Protein AF-A0A1Y2AZ57-F1 (afdb_monomer)

Solvent-accessible surface area (backbone atoms only — not comparable to full-atom values): 13209 Å² total; per-residue (Å²): 136,86,83,82,82,76,78,81,82,78,81,72,81,83,77,76,75,73,87,72,80,57,28,53,65,34,54,76,67,74,47,90,59,48,81,45,94,83,71,23,29,53,66,36,48,76,73,74,43,39,93,70,42,46,56,80,73,72,70,72,66,73,78,68,76,85,67,80,78,75,78,81,82,77,85,74,85,78,80,84,74,87,78,84,78,84,83,80,79,88,75,91,79,81,80,76,89,78,72,85,65,92,57,84,82,77,76,73,92,60,96,68,77,82,73,79,88,69,59,70,68,60,56,54,55,48,61,73,69,48,68,94,82,77,58,91,74,74,61,68,73,61,79,81,74,55,80,48,73,69,55,50,53,50,52,50,33,61,56,10,59,71,73,77,41,77,55,86,60,81,88,54,63,60,67,60,51,53,62,49,56,76,68,44,57,80,90,76,99

Mean predicted aligned error: 20.71 Å

Radius of gyration: 35.59 Å; Cα contacts (8 Å, |Δi|>4): 63; chains: 1; bounding box: 65×64×122 Å

Foldseek 3Di:
DDDDDDDDDPDDPPPPPDDADAFPVCVVVVHDFADDPVGATPVCVVVVNSVNRDDPPPVPVPPPPPDPDDPDDDDDDDDDDDDDDDDDDDDDDDDDPPPPDPCPPPPPPDPDDPPPDDPPVVVVVVVVVPPPPPDPPVPPPPPVPPQDVVNLVVVVCVQCVNVVRDRPDPPDPSVVVVVVVVVDDPVRD

pLDDT: mean 70.17, std 16.82, range [41.06, 97.5]

Organism: NCBI:txid329046

Structure (mmCIF, N/CA/C/O backbone):
data_AF-A0A1Y2AZ57-F1
#
_entry.id   AF-A0A1Y2AZ57-F1
#
loop_
_atom_site.group_PDB
_atom_site.id
_atom_site.type_symbol
_atom_site.label_atom_id
_atom_site.label_alt_id
_atom_site.label_comp_id
_atom_site.label_asym_id
_atom_site.label_entity_id
_atom_site.label_seq_id
_atom_site.pdbx_PDB_ins_code
_atom_site.Cartn_x
_atom_site.Cartn_y
_atom_site.Cartn_z
_atom_site.occupancy
_atom_site.B_iso_or_equiv
_atom_site.auth_seq_id
_atom_site.auth_comp_id
_atom_site.auth_asym_id
_atom_site.auth_atom_id
_atom_site.pdbx_PDB_model_num
ATOM 1 N N . MET A 1 1 ? 33.892 -14.811 -64.044 1.00 51.47 1 MET A N 1
ATOM 2 C CA . MET A 1 1 ? 32.911 -15.597 -63.264 1.00 51.47 1 MET A CA 1
ATOM 3 C C . MET A 1 1 ? 33.273 -15.437 -61.794 1.00 51.47 1 MET A C 1
ATOM 5 O O . MET A 1 1 ? 34.285 -15.979 -61.380 1.00 51.47 1 MET A O 1
ATOM 9 N N . ASN A 1 2 ? 32.543 -14.594 -61.056 1.00 51.31 2 ASN A N 1
ATOM 10 C CA . ASN A 1 2 ? 32.817 -14.278 -59.648 1.00 51.31 2 ASN A CA 1
ATOM 11 C C . ASN A 1 2 ? 31.973 -15.186 -58.743 1.00 51.31 2 ASN A C 1
ATOM 13 O O . ASN A 1 2 ? 30.746 -15.130 -58.783 1.00 51.31 2 ASN A O 1
ATOM 17 N N . LEU A 1 3 ? 32.642 -16.029 -57.955 1.00 60.12 3 LEU A N 1
ATOM 18 C CA . LEU A 1 3 ? 32.042 -16.905 -56.948 1.00 60.12 3 LEU A CA 1
ATOM 19 C C . LEU A 1 3 ? 31.702 -16.082 -55.699 1.00 60.12 3 LEU A C 1
ATOM 21 O O . LEU A 1 3 ? 32.583 -15.739 -54.913 1.00 60.12 3 LEU A O 1
ATOM 25 N N . ALA A 1 4 ? 30.422 -15.754 -55.526 1.00 65.69 4 ALA A N 1
ATOM 26 C CA . ALA A 1 4 ? 29.914 -15.121 -54.315 1.00 65.69 4 ALA A CA 1
ATOM 27 C C . ALA A 1 4 ? 30.041 -16.088 -53.122 1.00 65.69 4 ALA A C 1
ATOM 29 O O . ALA A 1 4 ? 29.338 -17.095 -53.043 1.00 65.69 4 ALA A O 1
ATOM 30 N N . HIS A 1 5 ? 30.957 -15.781 -52.202 1.00 68.19 5 HIS A N 1
ATOM 31 C CA . HIS A 1 5 ? 31.065 -16.433 -50.899 1.00 68.19 5 HIS A CA 1
ATOM 32 C C . HIS A 1 5 ? 29.873 -16.013 -50.028 1.00 68.19 5 HIS A C 1
ATOM 34 O O . HIS A 1 5 ? 29.783 -14.862 -49.604 1.00 68.19 5 HIS A O 1
ATOM 40 N N . TYR A 1 6 ? 28.959 -16.946 -49.760 1.00 64.44 6 TYR A N 1
ATOM 41 C CA . TYR A 1 6 ? 27.921 -16.762 -48.750 1.00 64.44 6 TYR A CA 1
ATOM 42 C C . TYR A 1 6 ? 28.521 -17.007 -47.357 1.00 64.44 6 TYR A C 1
ATOM 44 O O . TYR A 1 6 ? 29.132 -18.057 -47.146 1.00 64.44 6 TYR A O 1
ATOM 52 N N . PRO A 1 7 ? 28.374 -16.073 -46.399 1.00 71.12 7 PRO A N 1
ATOM 53 C CA . PRO A 1 7 ? 28.864 -16.278 -45.045 1.00 71.12 7 PRO A CA 1
ATOM 54 C C . PRO A 1 7 ? 28.088 -17.410 -44.364 1.00 71.12 7 PRO A C 1
ATOM 56 O O . PRO A 1 7 ? 26.866 -17.517 -44.485 1.00 71.12 7 PRO A O 1
ATOM 59 N N . ALA A 1 8 ? 28.827 -18.260 -43.652 1.00 69.19 8 ALA A N 1
ATOM 60 C CA . ALA A 1 8 ? 28.292 -19.374 -42.885 1.00 69.19 8 ALA A CA 1
ATO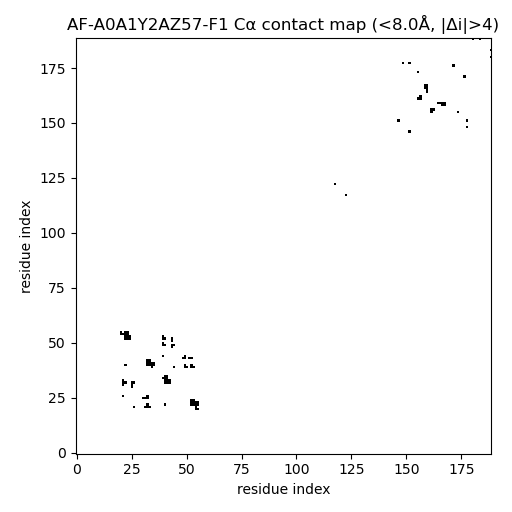M 61 C C . ALA A 1 8 ? 27.224 -18.883 -41.895 1.00 69.19 8 ALA A C 1
ATOM 63 O O . ALA A 1 8 ? 27.470 -17.976 -41.098 1.00 69.19 8 ALA A O 1
ATOM 64 N N . GLN A 1 9 ? 26.036 -19.491 -41.945 1.00 70.94 9 GLN A N 1
ATOM 65 C CA . GLN A 1 9 ? 24.970 -19.220 -40.988 1.00 70.94 9 GLN A CA 1
ATOM 66 C C . GLN A 1 9 ? 25.432 -19.648 -39.592 1.00 70.94 9 GLN A C 1
ATOM 68 O O . GLN A 1 9 ? 25.546 -20.837 -39.299 1.00 70.94 9 GLN A O 1
ATOM 73 N N . GLN A 1 10 ? 25.714 -18.674 -38.728 1.00 66.88 10 GLN A N 1
ATOM 74 C CA . GLN A 1 10 ? 25.953 -18.923 -37.312 1.00 66.88 10 GLN A CA 1
ATOM 75 C C . GLN A 1 10 ? 24.648 -19.414 -36.678 1.00 66.88 10 GLN A C 1
ATOM 77 O O . GLN A 1 10 ? 23.684 -18.663 -36.533 1.00 66.88 10 GLN A O 1
ATOM 82 N N . GLN A 1 11 ? 24.612 -20.696 -36.313 1.00 67.38 11 GLN A N 1
ATOM 83 C CA . GLN A 1 11 ? 23.572 -21.246 -35.451 1.00 67.38 11 GLN A CA 1
ATOM 84 C C . GLN A 1 11 ? 23.691 -20.588 -34.075 1.00 67.38 11 GLN A C 1
ATOM 86 O O . GLN A 1 11 ? 24.597 -20.892 -33.301 1.00 67.38 11 GLN A O 1
ATOM 91 N N . TYR A 1 12 ? 22.774 -19.670 -33.773 1.00 64.50 12 TYR A N 1
ATOM 92 C CA . TYR A 1 12 ? 22.657 -19.119 -32.432 1.00 64.50 12 TYR A CA 1
ATOM 93 C C . TYR A 1 12 ? 22.261 -20.238 -31.459 1.00 64.50 12 TYR A C 1
ATOM 95 O O . TYR A 1 12 ? 21.339 -21.007 -31.756 1.00 64.50 12 TYR A O 1
ATOM 103 N N . PRO A 1 13 ? 22.935 -20.352 -30.302 1.00 60.81 13 PRO A N 1
ATOM 104 C CA . PRO A 1 13 ? 22.579 -21.337 -29.296 1.00 60.81 13 PRO A CA 1
ATOM 105 C C . PRO A 1 13 ? 21.132 -21.104 -28.862 1.00 60.81 13 PRO A C 1
ATOM 107 O O . PRO A 1 13 ? 20.757 -20.011 -28.438 1.00 60.81 13 PRO A O 1
ATOM 110 N N . GLN A 1 14 ? 20.315 -22.149 -28.988 1.00 70.31 14 GLN A N 1
ATOM 111 C CA . GLN A 1 14 ? 18.949 -22.177 -28.482 1.00 70.31 14 GLN A CA 1
ATOM 112 C C . GLN A 1 14 ? 19.018 -22.119 -26.956 1.00 70.31 14 GLN A C 1
ATOM 114 O O . GLN A 1 14 ? 19.181 -23.140 -26.286 1.00 70.31 14 GLN A O 1
ATOM 119 N N . ILE A 1 15 ? 18.953 -20.910 -26.399 1.00 59.38 15 ILE A N 1
ATOM 120 C CA . ILE A 1 15 ? 18.840 -20.706 -24.957 1.00 59.38 15 ILE A CA 1
ATOM 121 C C . ILE A 1 15 ? 17.486 -21.285 -24.561 1.00 59.38 15 ILE A C 1
ATOM 123 O O . ILE A 1 15 ? 16.451 -20.661 -24.792 1.00 59.38 15 ILE A O 1
ATOM 127 N N . GLN A 1 16 ? 17.483 -22.498 -24.004 1.00 56.91 16 GLN A N 1
ATOM 128 C CA . GLN A 1 16 ? 16.254 -23.096 -23.508 1.00 56.91 16 GLN A CA 1
ATOM 129 C C . GLN A 1 16 ? 15.718 -22.218 -22.374 1.00 56.91 16 GLN A C 1
ATOM 131 O O . GLN A 1 16 ? 16.390 -22.066 -21.347 1.00 56.91 16 GLN A O 1
ATOM 136 N N . PRO A 1 17 ? 14.538 -21.596 -22.539 1.00 63.00 17 PRO A N 1
ATOM 137 C CA . PRO A 1 17 ? 13.990 -20.753 -21.500 1.00 63.00 17 PRO A CA 1
ATOM 138 C C . PRO A 1 17 ? 13.678 -21.637 -20.296 1.00 63.00 17 PRO A C 1
ATOM 140 O O . PRO A 1 17 ? 12.869 -22.562 -20.377 1.00 63.00 17 PRO A O 1
ATOM 143 N N . LYS A 1 18 ? 14.336 -21.339 -19.171 1.00 69.44 18 LYS A N 1
ATOM 144 C CA . LYS A 1 18 ? 14.008 -21.886 -17.851 1.00 69.44 18 LYS A CA 1
ATOM 145 C C . LYS A 1 18 ? 12.486 -21.844 -17.685 1.00 69.44 18 LYS A C 1
ATOM 147 O O . LYS A 1 18 ? 11.885 -20.808 -17.979 1.00 69.44 18 LYS A O 1
ATOM 152 N N . ALA A 1 19 ? 11.881 -22.962 -17.278 1.00 72.44 19 ALA A N 1
ATOM 153 C CA . ALA A 1 19 ? 10.430 -23.110 -17.192 1.00 72.44 19 ALA A CA 1
ATOM 154 C C . ALA A 1 19 ? 9.823 -21.925 -16.426 1.00 72.44 19 ALA A C 1
ATOM 156 O O . ALA A 1 19 ? 10.026 -21.778 -15.221 1.00 72.44 19 ALA A O 1
ATOM 157 N N . ARG A 1 20 ? 9.138 -21.031 -17.147 1.00 77.69 20 ARG A N 1
ATOM 158 C CA . ARG A 1 20 ? 8.530 -19.840 -16.552 1.00 77.69 20 ARG A CA 1
ATOM 159 C C . ARG A 1 20 ? 7.264 -20.255 -15.815 1.00 77.69 20 ARG A C 1
ATOM 161 O O . ARG A 1 20 ? 6.468 -21.033 -16.339 1.00 77.69 20 ARG A O 1
ATOM 168 N N . ALA A 1 21 ? 7.083 -19.723 -14.611 1.00 89.12 21 ALA A N 1
ATOM 169 C CA . ALA A 1 21 ? 5.867 -19.932 -13.841 1.00 89.12 21 ALA A CA 1
ATOM 170 C C . ALA A 1 21 ? 4.642 -19.411 -14.614 1.00 89.12 21 ALA A C 1
ATOM 172 O O . ALA A 1 21 ? 4.710 -18.402 -15.319 1.00 89.12 21 ALA A O 1
ATOM 173 N N . SER A 1 22 ? 3.511 -20.102 -14.484 1.00 94.75 22 SER A N 1
ATOM 174 C CA . SER A 1 22 ? 2.227 -19.648 -15.027 1.00 94.75 22 SER A CA 1
ATOM 175 C C . SER A 1 22 ? 1.741 -18.387 -14.307 1.00 94.75 22 SER A C 1
ATOM 177 O O . SER A 1 22 ? 1.851 -18.321 -13.082 1.00 94.75 22 SER A O 1
ATOM 179 N N . CYS A 1 23 ? 1.130 -17.435 -15.023 1.00 95.38 23 CYS A N 1
ATOM 180 C CA . CYS A 1 23 ? 0.501 -16.270 -14.391 1.00 95.38 23 CYS A CA 1
ATOM 181 C C . CYS A 1 23 ? -0.625 -16.676 -13.423 1.00 95.38 23 CYS A C 1
ATOM 183 O O . CYS A 1 23 ? -1.235 -17.743 -13.575 1.00 95.38 23 CYS A O 1
ATOM 185 N N . LEU A 1 24 ? -0.929 -15.808 -12.453 1.00 95.25 24 LEU A N 1
ATOM 186 C CA . LEU A 1 24 ? -1.925 -16.051 -11.398 1.00 95.25 24 LEU A CA 1
ATOM 187 C C . LEU A 1 24 ? -3.288 -16.460 -11.970 1.00 95.25 24 LEU A C 1
ATOM 189 O O . LEU A 1 24 ? -3.874 -17.458 -11.552 1.00 95.25 24 LEU A O 1
ATOM 193 N N . ARG A 1 25 ? -3.757 -15.760 -13.007 1.00 96.00 25 ARG A N 1
ATOM 194 C CA . ARG A 1 25 ? -5.043 -16.049 -13.652 1.00 96.00 25 ARG A CA 1
ATOM 195 C C . ARG A 1 25 ? -5.067 -17.428 -14.314 1.00 96.00 25 ARG A C 1
ATOM 197 O O . ARG A 1 25 ? -5.989 -18.211 -14.090 1.00 96.00 25 ARG A O 1
ATOM 204 N N . CYS A 1 26 ? -4.052 -17.769 -15.110 1.00 96.50 26 CYS A N 1
ATOM 205 C CA . CYS A 1 26 ? -3.990 -19.087 -15.751 1.00 96.50 26 CYS A CA 1
ATOM 206 C C . CYS A 1 26 ? -3.842 -20.220 -14.728 1.00 96.50 26 CYS A C 1
ATOM 208 O O . CYS A 1 26 ? -4.465 -21.270 -14.906 1.00 96.50 26 CYS A O 1
ATOM 210 N N . ARG A 1 27 ? -3.096 -19.984 -13.642 1.00 95.75 27 ARG A N 1
ATOM 211 C CA . ARG A 1 27 ? -2.966 -20.909 -12.511 1.00 95.75 27 ARG A CA 1
ATOM 212 C C . ARG A 1 27 ? -4.317 -21.160 -11.837 1.00 95.75 27 ARG A C 1
ATOM 214 O O . ARG A 1 27 ? -4.712 -22.317 -11.709 1.00 95.75 27 ARG A O 1
ATOM 221 N N . ASN A 1 28 ? -5.063 -20.103 -11.513 1.00 95.62 28 ASN A N 1
ATOM 222 C CA . ASN A 1 28 ? -6.383 -20.197 -10.874 1.00 95.62 28 ASN A CA 1
ATOM 223 C C . ASN A 1 28 ? -7.405 -20.922 -11.758 1.00 95.62 28 ASN A C 1
ATOM 225 O O . ASN A 1 28 ? -8.174 -21.751 -11.281 1.00 95.62 28 ASN A O 1
ATOM 229 N N . HIS A 1 29 ? -7.367 -20.678 -13.069 1.00 95.69 29 HIS A N 1
ATOM 230 C CA . HIS A 1 29 ? -8.242 -21.367 -14.017 1.00 95.69 29 HIS A CA 1
ATOM 231 C C . HIS A 1 29 ? -7.748 -22.762 -14.432 1.00 95.69 29 HIS A C 1
ATOM 233 O O . HIS A 1 29 ? -8.424 -23.403 -15.237 1.00 95.69 29 HIS A O 1
ATOM 239 N N . LYS A 1 30 ? -6.595 -23.232 -13.927 1.00 95.69 30 LYS A N 1
ATOM 240 C CA . LYS A 1 30 ? -5.949 -24.504 -14.309 1.00 95.69 30 LYS A CA 1
ATOM 241 C C . LYS A 1 30 ? -5.772 -24.653 -15.827 1.00 95.69 30 LYS A C 1
ATOM 243 O O . LYS A 1 30 ? -6.104 -25.682 -16.416 1.00 95.69 30 LYS A O 1
ATOM 248 N N . LYS A 1 31 ? -5.304 -23.596 -16.495 1.00 96.81 31 LYS A N 1
ATOM 249 C CA . LYS A 1 31 ? -5.151 -23.545 -17.962 1.00 96.81 31 LYS A CA 1
ATOM 250 C C . LYS A 1 31 ? -3.703 -23.252 -18.339 1.00 96.81 31 LYS A C 1
ATOM 252 O O . LYS A 1 31 ? -2.973 -22.618 -17.581 1.00 96.81 31 LYS A O 1
ATOM 257 N N . LYS A 1 32 ? -3.291 -23.714 -19.524 1.00 95.50 32 LYS A N 1
ATOM 258 C CA . LYS A 1 32 ? -1.928 -23.520 -20.038 1.00 95.50 32 LYS A CA 1
ATOM 259 C C . LYS A 1 32 ? -1.627 -22.025 -20.203 1.00 95.50 32 LYS A C 1
ATOM 261 O O . LYS A 1 32 ? -2.424 -21.297 -20.791 1.00 95.50 32 LYS A O 1
ATOM 266 N N . CYS A 1 33 ? -0.480 -21.592 -19.685 1.00 96.31 33 CYS A N 1
ATOM 267 C CA . CYS A 1 33 ? 0.002 -20.215 -19.761 1.00 96.31 33 CYS A CA 1
ATOM 268 C C . CYS A 1 33 ? 1.167 -20.135 -20.755 1.00 96.31 33 CYS A C 1
ATOM 270 O O . CYS A 1 33 ? 2.233 -20.684 -20.484 1.00 96.31 33 CYS A O 1
ATOM 272 N N . THR A 1 34 ? 0.969 -19.456 -21.887 1.00 95.50 34 THR A N 1
ATOM 273 C CA . THR A 1 34 ? 2.022 -19.227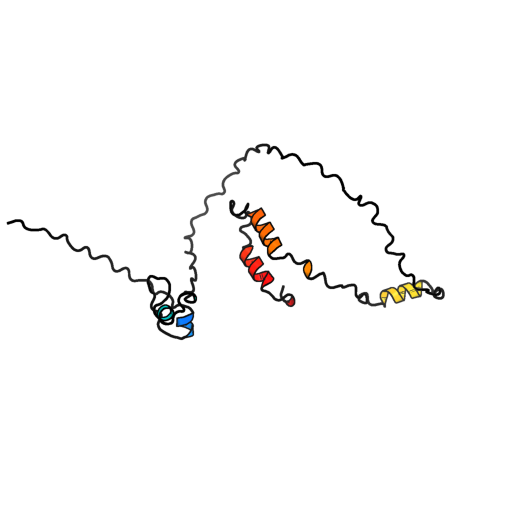 -22.889 1.00 95.50 34 THR A CA 1
ATOM 274 C C . THR A 1 34 ? 2.510 -17.778 -22.782 1.00 95.50 34 THR A C 1
ATOM 276 O O . THR A 1 34 ? 1.725 -16.866 -23.053 1.00 95.50 34 THR A O 1
ATOM 279 N N . PRO A 1 35 ? 3.755 -17.519 -22.349 1.00 92.44 35 PRO A N 1
ATOM 280 C CA . PRO A 1 35 ? 4.274 -16.157 -22.243 1.00 92.44 35 PRO A CA 1
ATOM 281 C C . PRO A 1 35 ? 4.477 -15.532 -23.634 1.00 92.44 35 PRO A C 1
ATOM 283 O O . PRO A 1 35 ? 4.980 -16.199 -24.537 1.00 92.44 35 PRO A O 1
ATOM 286 N N . ARG A 1 36 ? 4.131 -14.248 -23.801 1.00 92.69 36 ARG A N 1
ATOM 287 C CA . ARG A 1 36 ? 4.520 -13.438 -24.973 1.00 92.69 36 ARG A CA 1
ATOM 288 C C . ARG A 1 36 ? 5.652 -12.476 -24.609 1.00 92.69 36 ARG A C 1
ATOM 290 O O . ARG A 1 36 ? 5.968 -12.269 -23.440 1.00 92.69 36 ARG A O 1
ATOM 297 N N . VAL A 1 37 ? 6.242 -11.861 -25.633 1.00 88.31 37 VAL A N 1
ATOM 298 C CA . VAL A 1 37 ? 7.268 -10.813 -25.489 1.00 88.31 37 VAL A CA 1
ATOM 299 C C . VAL A 1 37 ? 6.688 -9.538 -24.853 1.00 88.31 37 VAL A C 1
ATOM 301 O O . VAL A 1 37 ? 7.394 -8.827 -24.153 1.00 88.31 37 VAL A O 1
ATOM 304 N N . SER A 1 38 ? 5.384 -9.288 -25.013 1.00 83.44 38 SER A N 1
ATOM 305 C CA . SER A 1 38 ? 4.672 -8.097 -24.526 1.00 83.44 38 SER A CA 1
ATOM 306 C C . SER A 1 38 ? 4.279 -8.140 -23.036 1.00 83.44 38 SER A C 1
ATOM 308 O O . SER A 1 38 ? 3.343 -7.460 -22.633 1.00 83.44 38 SER A O 1
ATOM 310 N N . GLY A 1 39 ? 4.924 -8.978 -22.218 1.00 87.56 39 GLY A N 1
ATOM 311 C CA . GLY A 1 39 ? 4.676 -9.094 -20.771 1.00 87.56 39 GLY A CA 1
ATOM 312 C C . GLY A 1 39 ? 3.459 -9.947 -20.379 1.00 87.56 39 GLY A C 1
ATOM 313 O O . GLY A 1 39 ? 3.575 -10.819 -19.515 1.00 87.56 39 GLY A O 1
ATOM 314 N N . ALA A 1 40 ? 2.309 -9.769 -21.034 1.00 95.62 40 ALA A N 1
ATOM 315 C CA . ALA A 1 40 ? 1.120 -10.591 -20.790 1.00 95.62 40 ALA A CA 1
ATOM 316 C C . ALA A 1 40 ? 1.204 -11.970 -21.475 1.00 95.62 40 ALA A C 1
ATOM 318 O O . ALA A 1 40 ? 1.809 -12.134 -22.538 1.00 95.62 40 ALA A O 1
ATOM 319 N N . CYS A 1 41 ? 0.565 -12.986 -20.887 1.00 96.44 41 CYS A N 1
ATOM 320 C CA . CYS A 1 41 ? 0.426 -14.286 -21.542 1.00 96.44 41 CYS A CA 1
ATOM 321 C C . CYS A 1 41 ? -0.593 -14.219 -22.692 1.00 96.44 41 CYS A C 1
ATOM 323 O O . CYS A 1 41 ? -1.517 -13.403 -22.680 1.00 96.44 41 CYS A O 1
ATOM 325 N N . GLU A 1 42 ? -0.453 -15.112 -23.671 1.00 97.44 42 GLU A N 1
ATOM 326 C CA . GLU A 1 42 ? -1.281 -15.159 -24.883 1.00 97.44 42 GLU A CA 1
ATOM 327 C C . GLU A 1 42 ? -2.784 -15.195 -24.583 1.00 97.44 42 GLU A C 1
ATOM 329 O O . GLU A 1 42 ? -3.573 -14.493 -25.214 1.00 97.44 42 GLU A O 1
ATOM 334 N N . ARG A 1 43 ? -3.176 -15.938 -23.545 1.00 97.12 43 ARG A N 1
ATOM 335 C CA . ARG A 1 43 ? -4.575 -16.062 -23.147 1.00 97.12 43 ARG A CA 1
ATOM 336 C C . ARG A 1 43 ? -5.137 -14.774 -22.549 1.00 97.12 43 ARG A C 1
ATOM 338 O O . ARG A 1 43 ? -6.220 -14.368 -22.951 1.00 97.12 43 ARG A O 1
ATOM 345 N N . CYS A 1 44 ? -4.423 -14.131 -21.621 1.00 97.50 44 CYS A N 1
ATOM 346 C CA . CYS A 1 44 ? -4.869 -12.858 -21.039 1.00 97.50 44 CYS A CA 1
ATOM 347 C C . CYS A 1 44 ? -4.947 -11.755 -22.101 1.00 97.50 44 CYS A C 1
ATOM 349 O O . CYS A 1 44 ? -5.877 -10.957 -22.085 1.00 97.50 44 CYS A O 1
ATOM 351 N N . TYR A 1 45 ? -4.030 -11.770 -23.071 1.00 97.50 45 TYR A N 1
ATOM 352 C CA . TYR A 1 45 ? -4.088 -10.862 -24.211 1.00 97.50 45 TYR A CA 1
ATOM 353 C C . TYR A 1 45 ? -5.333 -11.106 -25.079 1.00 97.50 45 TYR A C 1
ATOM 355 O O . TYR A 1 45 ? -6.058 -10.170 -25.393 1.00 97.50 45 TYR A O 1
ATOM 363 N N . SER A 1 46 ? -5.635 -12.368 -25.413 1.00 97.06 46 SER A N 1
ATOM 364 C CA . SER A 1 46 ? -6.775 -12.710 -26.283 1.00 97.06 46 SER A CA 1
ATOM 365 C C . SER A 1 46 ? -8.146 -12.324 -25.719 1.00 97.06 46 SER A C 1
ATOM 367 O O . SER A 1 46 ? -9.078 -12.096 -26.482 1.00 97.06 46 SER A O 1
ATOM 369 N N . ILE A 1 47 ? -8.270 -12.247 -24.392 1.00 97.06 47 ILE A N 1
ATOM 370 C CA . ILE A 1 47 ? -9.519 -11.892 -23.705 1.00 97.06 47 ILE A CA 1
ATOM 371 C C . ILE A 1 47 ? -9.576 -10.408 -23.299 1.00 97.06 47 ILE A C 1
ATOM 373 O O . ILE A 1 47 ? -10.547 -10.011 -22.664 1.00 97.06 47 ILE A O 1
ATOM 377 N N . GLY A 1 48 ? -8.556 -9.605 -23.632 1.00 96.75 48 GLY A N 1
ATOM 378 C CA . GLY A 1 48 ? -8.533 -8.161 -23.362 1.00 96.75 48 GLY A CA 1
ATOM 379 C C . GLY A 1 48 ? -8.287 -7.770 -21.900 1.00 96.75 48 GLY A C 1
ATOM 380 O O . GLY A 1 48 ? -8.778 -6.740 -21.457 1.00 96.75 48 GLY A O 1
ATOM 381 N N . VAL A 1 49 ? -7.562 -8.597 -21.139 1.00 96.88 49 VAL A N 1
ATOM 382 C CA . VAL A 1 49 ? -7.230 -8.356 -19.712 1.00 96.88 49 VAL A CA 1
ATOM 383 C C . VAL A 1 49 ? -5.729 -8.492 -19.454 1.00 96.88 49 VAL A C 1
ATOM 385 O O . VAL A 1 49 ? -5.263 -9.088 -18.479 1.00 96.88 49 VAL A O 1
ATOM 388 N N . ASP A 1 50 ? -4.936 -7.996 -20.388 1.00 95.06 50 ASP A N 1
ATOM 389 C CA . ASP A 1 50 ? -3.479 -7.987 -20.323 1.00 95.06 50 ASP A CA 1
ATOM 390 C C . ASP A 1 50 ? -2.946 -7.213 -19.107 1.00 95.06 50 ASP A C 1
ATOM 392 O O . ASP A 1 50 ? -1.968 -7.658 -18.501 1.00 95.06 50 ASP A O 1
ATOM 396 N N . TYR A 1 51 ? -3.644 -6.158 -18.680 1.00 93.75 51 TYR A N 1
ATOM 397 C CA . TYR A 1 51 ? -3.324 -5.379 -17.476 1.00 93.75 51 TYR A CA 1
ATOM 398 C C . TYR A 1 51 ? -3.447 -6.175 -16.159 1.00 93.75 51 TYR A C 1
ATOM 400 O O . TYR A 1 51 ? -2.779 -5.850 -15.181 1.00 93.75 51 TYR A O 1
ATOM 408 N N . GLU A 1 52 ? -4.236 -7.257 -16.124 1.00 93.75 52 GLU A N 1
ATOM 409 C CA . GLU A 1 52 ? -4.382 -8.134 -14.944 1.00 93.75 52 GLU A CA 1
ATOM 410 C C . GLU A 1 52 ? -3.426 -9.335 -14.973 1.00 93.75 52 GLU A C 1
ATOM 412 O O . GLU A 1 52 ? -3.471 -10.209 -14.101 1.00 93.75 52 GLU A O 1
ATOM 417 N N . CYS A 1 53 ? -2.583 -9.453 -16.004 1.00 94.94 53 CYS A N 1
ATOM 418 C CA . CYS A 1 53 ? -1.716 -10.610 -16.191 1.00 94.94 53 CYS A CA 1
ATOM 419 C C . CYS A 1 53 ? -0.456 -10.537 -15.311 1.00 94.94 53 CYS A C 1
ATOM 421 O O . CYS A 1 53 ? 0.668 -10.424 -15.804 1.00 94.94 53 CYS A O 1
ATOM 423 N N . SER A 1 54 ? -0.632 -10.686 -14.002 1.00 91.44 54 SER A N 1
ATOM 424 C CA . SER A 1 54 ? 0.457 -10.764 -13.032 1.00 91.44 54 SER A CA 1
ATOM 425 C C . SER A 1 54 ? 1.093 -12.160 -13.028 1.00 91.44 54 SER A C 1
ATOM 427 O O . SER A 1 54 ? 0.485 -13.181 -12.679 1.00 91.44 54 SER A O 1
ATOM 429 N N . HIS A 1 55 ? 2.355 -12.222 -13.448 1.00 87.94 55 HIS A N 1
ATOM 430 C CA . HIS A 1 55 ? 3.225 -13.327 -13.067 1.00 87.94 55 HIS A CA 1
ATOM 431 C C . HIS A 1 55 ? 3.645 -13.035 -11.634 1.00 87.94 55 HIS A C 1
ATOM 433 O O . HIS A 1 55 ? 4.084 -11.921 -11.357 1.00 87.94 55 HIS A O 1
ATOM 439 N N . SER A 1 56 ? 3.487 -13.996 -10.723 1.00 72.88 56 SER A N 1
ATOM 440 C CA . SER A 1 56 ? 4.130 -13.903 -9.420 1.00 72.88 56 SER A CA 1
ATOM 441 C C . SER A 1 56 ? 5.631 -13.873 -9.686 1.00 72.88 56 SER A C 1
ATOM 443 O O . SER A 1 56 ? 6.272 -14.915 -9.827 1.00 72.88 56 SER A O 1
ATOM 445 N N . HIS A 1 57 ? 6.179 -12.670 -9.830 1.00 61.47 57 HIS A N 1
ATOM 446 C CA . HIS A 1 57 ? 7.570 -12.402 -9.554 1.00 61.47 57 HIS A CA 1
ATOM 447 C C . HIS A 1 57 ? 7.705 -12.647 -8.052 1.00 61.47 57 HIS A C 1
ATOM 449 O O . HIS A 1 57 ? 7.780 -11.722 -7.252 1.00 61.47 57 HIS A O 1
ATOM 455 N N . GLU A 1 58 ? 7.741 -13.921 -7.656 1.00 55.28 58 GLU A N 1
ATOM 456 C CA . GLU A 1 58 ? 8.696 -14.290 -6.630 1.00 55.28 58 GLU A CA 1
ATOM 457 C C . GLU A 1 58 ? 10.025 -13.874 -7.242 1.00 55.28 58 GLU A C 1
ATOM 459 O O . GLU A 1 58 ? 10.623 -14.572 -8.065 1.00 55.28 58 GLU A O 1
ATOM 464 N N . LEU A 1 59 ? 10.399 -12.628 -6.954 1.00 52.31 59 LEU A N 1
ATOM 465 C CA . LEU A 1 59 ? 11.768 -12.196 -6.982 1.00 52.31 59 LEU A CA 1
ATOM 466 C C . LEU A 1 59 ? 12.450 -13.211 -6.080 1.00 52.31 59 LEU A C 1
ATOM 468 O O . LEU A 1 59 ? 12.473 -13.074 -4.862 1.00 52.31 59 LEU A O 1
ATOM 472 N N . ILE A 1 60 ? 12.950 -14.276 -6.701 1.00 47.84 60 ILE A N 1
ATOM 473 C CA . ILE A 1 60 ? 14.128 -14.959 -6.226 1.00 47.84 60 ILE A CA 1
ATOM 474 C C . ILE A 1 60 ? 15.131 -13.816 -6.195 1.00 47.84 60 ILE A C 1
ATOM 476 O O . ILE A 1 60 ? 15.737 -13.487 -7.216 1.00 47.84 60 ILE A O 1
ATOM 480 N N . THR A 1 61 ? 15.189 -13.111 -5.063 1.00 43.44 61 THR A N 1
ATOM 481 C CA . THR A 1 61 ? 16.319 -12.283 -4.696 1.00 43.44 61 THR A CA 1
ATOM 482 C C . THR A 1 61 ? 17.492 -13.183 -5.019 1.00 43.44 61 THR A C 1
ATOM 484 O O . THR A 1 61 ? 17.556 -14.279 -4.451 1.00 43.44 61 THR A O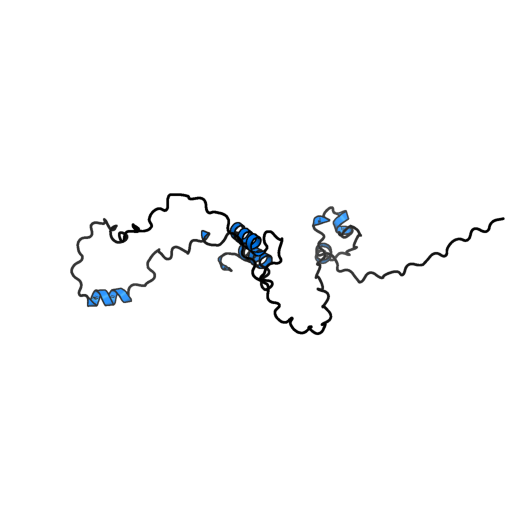 1
ATOM 487 N N . PRO A 1 62 ? 18.315 -12.849 -6.032 1.00 46.69 62 PRO A N 1
ATOM 488 C CA . PRO A 1 62 ? 19.464 -13.670 -6.345 1.00 46.69 62 PRO A CA 1
ATOM 489 C C . PRO A 1 62 ? 20.182 -13.804 -5.018 1.00 46.69 62 PRO A C 1
ATOM 491 O O . PRO A 1 62 ? 20.543 -12.787 -4.431 1.00 46.69 62 PRO A O 1
ATOM 494 N N . THR A 1 63 ? 20.225 -15.025 -4.481 1.00 42.09 63 THR A N 1
ATOM 495 C CA . THR A 1 63 ? 20.902 -15.321 -3.230 1.00 42.09 63 THR A CA 1
ATOM 496 C C . THR A 1 63 ? 22.308 -14.821 -3.458 1.00 42.09 63 THR A C 1
ATOM 498 O O . THR A 1 63 ? 23.056 -15.417 -4.234 1.00 42.09 63 THR A O 1
ATOM 501 N N . THR A 1 64 ? 22.593 -13.635 -2.925 1.00 43.88 64 THR A N 1
ATOM 502 C CA . THR A 1 64 ? 23.858 -12.960 -3.122 1.00 43.88 64 THR A CA 1
ATOM 503 C C . THR A 1 64 ? 24.888 -13.975 -2.659 1.00 43.88 64 THR A C 1
ATOM 505 O O . THR A 1 64 ? 24.794 -14.401 -1.504 1.00 43.88 64 THR A O 1
ATOM 508 N N . PRO A 1 65 ? 25.794 -14.461 -3.530 1.00 48.34 65 PRO A N 1
ATOM 509 C CA . PRO A 1 65 ? 26.856 -15.332 -3.068 1.00 48.34 65 PRO A CA 1
ATOM 510 C C . PRO A 1 65 ? 27.530 -14.578 -1.929 1.00 48.34 65 PRO A C 1
ATOM 512 O O . PRO A 1 65 ? 27.872 -13.405 -2.078 1.00 48.34 65 PRO A O 1
ATOM 515 N N . SER A 1 66 ? 27.584 -15.219 -0.768 1.00 47.97 66 SER A N 1
ATOM 516 C CA . SER A 1 66 ? 28.168 -14.692 0.453 1.00 47.97 66 SER A CA 1
ATOM 517 C C . SER A 1 66 ? 29.627 -14.336 0.181 1.00 47.97 66 SER A C 1
ATOM 519 O O . SER A 1 66 ? 30.519 -15.172 0.317 1.00 47.97 66 SER A O 1
ATOM 521 N N . PHE A 1 67 ? 29.866 -13.108 -0.269 1.00 57.19 67 PHE A N 1
ATOM 522 C CA . PHE A 1 67 ? 31.193 -12.531 -0.297 1.00 57.19 67 PHE A CA 1
ATOM 523 C C . PHE A 1 67 ? 31.600 -12.270 1.159 1.00 57.19 67 PHE A C 1
ATOM 525 O O . PHE A 1 67 ? 30.788 -11.738 1.923 1.00 57.19 67 PHE A O 1
ATOM 532 N N . PRO A 1 68 ? 32.820 -12.654 1.571 1.00 55.62 68 PRO A N 1
ATOM 533 C CA . PRO A 1 68 ? 33.327 -12.316 2.893 1.00 55.62 68 PRO A CA 1
ATOM 534 C C . PRO A 1 68 ? 33.306 -10.794 3.058 1.00 55.62 68 PRO A C 1
ATOM 536 O O . PRO A 1 68 ? 33.795 -10.066 2.192 1.00 55.62 68 PRO A O 1
ATOM 539 N N . LEU A 1 69 ? 32.695 -10.325 4.151 1.00 57.50 69 LEU A N 1
ATOM 540 C CA . LEU A 1 69 ? 32.652 -8.911 4.512 1.00 57.50 69 LEU A CA 1
ATOM 541 C C . LEU A 1 69 ? 34.073 -8.317 4.456 1.00 57.50 69 LEU A C 1
ATOM 543 O O . LEU A 1 69 ? 34.968 -8.855 5.115 1.00 57.50 69 LEU A O 1
ATOM 547 N N . PRO A 1 70 ? 34.303 -7.201 3.742 1.00 66.38 70 PRO A N 1
ATOM 548 C CA . PRO A 1 70 ? 35.486 -6.394 3.988 1.00 66.38 70 PRO A CA 1
ATOM 549 C C . PRO A 1 70 ? 35.423 -5.811 5.413 1.00 66.38 70 PRO A C 1
ATOM 551 O O . PRO A 1 70 ? 34.326 -5.554 5.924 1.00 66.38 70 PRO A O 1
ATOM 554 N N . PRO A 1 71 ? 36.576 -5.606 6.075 1.00 68.62 71 PRO A N 1
ATOM 555 C CA . PRO A 1 71 ? 36.622 -4.999 7.398 1.00 68.62 71 PRO A CA 1
ATOM 556 C C . PRO A 1 71 ? 35.989 -3.596 7.379 1.00 68.62 71 PRO A C 1
ATOM 558 O O . PRO A 1 71 ? 36.050 -2.908 6.354 1.00 68.62 71 PRO A O 1
ATOM 561 N N . PRO A 1 72 ? 35.376 -3.166 8.496 1.00 63.69 72 PRO A N 1
ATOM 562 C CA . PRO A 1 72 ? 34.701 -1.877 8.582 1.00 63.69 72 PRO A CA 1
ATOM 563 C C . PRO A 1 72 ? 35.671 -0.733 8.239 1.00 63.69 72 PRO A C 1
ATOM 565 O O . PRO A 1 72 ? 36.811 -0.742 8.715 1.00 63.69 72 PRO A O 1
ATOM 568 N N . PRO A 1 73 ? 35.254 0.260 7.432 1.00 58.41 73 PRO A N 1
ATOM 569 C CA . PRO A 1 73 ? 36.079 1.426 7.169 1.00 58.41 73 PRO A CA 1
ATOM 570 C C . PRO A 1 73 ? 36.273 2.212 8.468 1.00 58.41 73 PRO A C 1
ATOM 572 O O . PRO A 1 73 ? 35.313 2.561 9.157 1.00 58.41 73 PRO A O 1
ATOM 575 N N . LEU A 1 74 ? 37.536 2.480 8.800 1.00 56.66 74 LEU A N 1
ATOM 576 C CA . LEU A 1 74 ? 37.902 3.397 9.869 1.00 56.66 74 LEU A CA 1
ATOM 577 C C . LEU A 1 74 ? 37.344 4.789 9.551 1.00 56.66 74 LEU A C 1
ATOM 579 O O . LEU A 1 74 ? 37.452 5.278 8.427 1.00 56.66 74 LEU A O 1
ATOM 583 N N . LEU A 1 75 ? 36.732 5.380 10.575 1.00 47.84 75 LEU A N 1
ATOM 584 C CA . LEU A 1 75 ? 36.114 6.700 10.606 1.00 47.84 75 LEU A CA 1
ATOM 585 C C . LEU A 1 75 ? 36.994 7.746 9.905 1.00 47.84 75 LEU A C 1
ATOM 587 O O . LEU A 1 75 ? 38.063 8.102 10.397 1.00 47.84 75 LEU A O 1
ATOM 591 N N . LEU A 1 76 ? 36.523 8.254 8.765 1.00 48.41 76 LEU A N 1
ATOM 592 C CA . LEU A 1 76 ? 37.092 9.437 8.137 1.00 48.41 76 LEU A CA 1
ATOM 593 C C . LEU A 1 76 ? 36.340 10.656 8.675 1.00 48.41 76 LEU A C 1
ATOM 595 O O . LEU A 1 76 ? 35.140 10.805 8.451 1.00 48.41 76 LEU A O 1
ATOM 599 N N . ASN A 1 77 ? 37.058 11.499 9.412 1.00 48.28 77 ASN A N 1
ATOM 600 C CA . ASN A 1 77 ? 36.585 12.774 9.935 1.00 48.28 77 ASN A CA 1
ATOM 601 C C . ASN A 1 77 ? 35.996 13.634 8.807 1.00 48.28 77 ASN A C 1
ATOM 603 O O . ASN A 1 77 ? 36.730 14.213 8.006 1.00 48.28 77 ASN A O 1
ATOM 607 N N . THR A 1 78 ? 34.671 13.748 8.760 1.00 41.06 78 THR A N 1
ATOM 608 C CA . THR A 1 78 ? 33.994 14.772 7.964 1.00 41.06 78 THR A CA 1
ATOM 609 C C . THR A 1 78 ? 34.145 16.115 8.662 1.00 41.06 78 THR A C 1
ATOM 611 O O . THR A 1 78 ? 33.534 16.374 9.697 1.00 41.06 78 THR A O 1
ATOM 614 N N . THR A 1 79 ? 34.991 16.958 8.079 1.00 43.78 79 THR A N 1
ATOM 615 C CA . THR A 1 79 ? 35.165 18.370 8.405 1.00 43.78 79 THR A CA 1
ATOM 616 C C . THR A 1 79 ? 33.828 19.104 8.312 1.00 43.78 79 THR A C 1
ATOM 618 O O . THR A 1 79 ? 33.222 19.200 7.246 1.00 43.78 79 THR A O 1
ATOM 621 N N . THR A 1 80 ? 33.383 19.630 9.447 1.00 45.25 80 THR A N 1
ATOM 622 C CA . THR A 1 80 ? 32.208 20.485 9.603 1.00 45.25 80 THR A CA 1
ATOM 623 C C . THR A 1 80 ? 32.421 21.808 8.864 1.00 45.25 80 THR A C 1
ATOM 625 O O . THR A 1 80 ? 33.234 22.632 9.277 1.00 45.25 80 THR A O 1
ATOM 628 N N . THR A 1 81 ? 31.693 22.040 7.773 1.00 55.66 81 THR A N 1
ATOM 629 C CA . THR A 1 81 ? 31.532 23.382 7.195 1.00 55.66 81 THR A CA 1
ATOM 630 C C . THR A 1 81 ? 30.440 24.137 7.959 1.00 55.66 81 THR A C 1
ATOM 632 O O . THR A 1 81 ? 29.369 23.562 8.173 1.00 55.66 81 THR A O 1
ATOM 635 N N . PRO A 1 82 ? 30.646 25.407 8.351 1.00 53.16 82 PRO A N 1
ATOM 636 C CA . PRO A 1 82 ? 29.606 26.199 8.992 1.00 53.16 82 PRO A CA 1
ATOM 637 C C . PRO A 1 82 ? 28.535 26.580 7.963 1.00 53.16 82 PRO A C 1
ATOM 639 O O . PRO A 1 82 ? 28.807 27.260 6.976 1.00 53.16 82 PRO A O 1
ATOM 642 N N . ILE A 1 83 ? 27.310 26.114 8.199 1.00 50.34 83 ILE A N 1
ATOM 643 C CA . ILE A 1 83 ? 26.117 26.504 7.450 1.00 50.34 83 ILE A CA 1
ATOM 644 C C . ILE A 1 83 ? 25.659 27.857 8.001 1.00 50.34 83 ILE A C 1
ATOM 646 O O . ILE A 1 83 ? 25.268 27.967 9.161 1.00 50.34 83 ILE A O 1
ATOM 650 N N . THR A 1 84 ? 25.726 28.890 7.167 1.00 49.62 84 THR A N 1
ATOM 651 C CA . THR A 1 84 ? 25.114 30.196 7.423 1.00 49.62 84 THR A CA 1
ATOM 652 C C . THR A 1 84 ? 23.593 30.045 7.346 1.00 49.62 84 THR A C 1
ATOM 654 O O . THR A 1 84 ? 23.055 29.641 6.316 1.00 49.62 84 THR A O 1
ATOM 657 N N . ALA A 1 85 ? 22.909 30.316 8.457 1.00 50.62 85 ALA A N 1
ATOM 658 C CA . ALA A 1 85 ? 21.455 30.268 8.562 1.00 50.62 85 ALA A CA 1
ATOM 659 C C . ALA A 1 85 ? 20.796 31.424 7.780 1.00 50.62 85 ALA A C 1
ATOM 661 O O . ALA A 1 85 ? 21.330 32.536 7.795 1.00 50.62 85 ALA A O 1
ATOM 662 N N . PRO A 1 86 ? 19.640 31.208 7.128 1.00 58.84 86 PRO A N 1
ATOM 663 C CA . PRO A 1 86 ? 18.813 32.299 6.637 1.00 58.84 86 PRO A CA 1
ATOM 664 C C . PRO A 1 86 ? 18.055 32.991 7.780 1.00 58.84 86 PRO A C 1
ATOM 666 O O . PRO A 1 86 ? 17.549 32.362 8.709 1.00 58.84 86 PRO A O 1
ATOM 669 N N . ASP A 1 87 ? 18.015 34.312 7.646 1.00 42.78 87 ASP A N 1
ATOM 670 C CA . ASP A 1 87 ? 17.419 35.335 8.499 1.00 42.78 87 ASP A CA 1
ATOM 671 C C . ASP A 1 87 ? 15.927 35.064 8.787 1.00 42.78 87 ASP A C 1
ATOM 673 O O . ASP A 1 87 ? 15.111 34.934 7.868 1.00 42.78 87 ASP A O 1
ATOM 677 N N . GLN A 1 88 ? 15.566 34.951 10.070 1.00 45.72 88 GLN A N 1
ATOM 678 C CA . GLN A 1 88 ? 14.177 34.807 10.502 1.00 45.72 88 GLN A CA 1
ATOM 679 C C . GLN A 1 88 ? 13.494 36.172 10.496 1.00 45.72 88 GLN A C 1
ATOM 681 O O . GLN A 1 88 ? 13.699 37.014 11.370 1.00 45.72 88 GLN A O 1
ATOM 686 N N . ASN A 1 89 ? 12.616 36.348 9.511 1.00 50.00 89 ASN A N 1
ATOM 687 C CA . ASN A 1 89 ? 11.670 37.445 9.463 1.00 50.00 89 ASN A CA 1
ATOM 688 C C . ASN A 1 89 ? 10.811 37.483 10.735 1.00 50.00 89 ASN A C 1
ATOM 690 O O . ASN A 1 89 ? 10.106 36.541 11.096 1.00 50.00 89 ASN A O 1
ATOM 694 N N . LYS A 1 90 ? 10.883 38.642 11.377 1.00 49.44 90 LYS A N 1
ATOM 695 C CA . LYS A 1 90 ? 10.130 39.104 12.535 1.00 49.44 90 LYS A CA 1
ATOM 696 C C . LYS A 1 90 ? 8.622 39.040 12.254 1.00 49.44 90 LYS A C 1
ATOM 698 O O . LYS A 1 90 ? 8.096 39.891 11.543 1.00 49.44 90 LYS A O 1
ATOM 703 N N . SER A 1 91 ? 7.926 38.071 12.847 1.00 47.75 91 SER A N 1
ATOM 704 C CA . SER A 1 91 ? 6.465 38.102 12.971 1.00 47.75 91 SER A CA 1
ATOM 705 C C . SER A 1 91 ? 6.099 38.480 14.410 1.00 47.75 91 SER A C 1
ATOM 707 O O . SER A 1 91 ? 6.426 37.727 15.331 1.00 47.75 91 SER A O 1
ATOM 709 N N . PRO A 1 92 ? 5.482 39.648 14.652 1.00 58.75 92 PRO A N 1
ATOM 710 C CA . PRO A 1 92 ? 4.932 39.983 15.953 1.00 58.75 92 PRO A CA 1
ATOM 711 C C . PRO A 1 92 ? 3.566 39.308 16.091 1.00 58.75 92 PRO A C 1
ATOM 713 O O . PRO A 1 92 ? 2.746 39.414 15.183 1.00 58.75 92 PRO A O 1
ATOM 716 N N . ASN A 1 93 ? 3.370 38.618 17.219 1.00 54.34 93 ASN A N 1
ATOM 717 C CA . ASN A 1 93 ? 2.108 38.257 17.890 1.00 54.34 93 ASN A CA 1
ATOM 718 C C . ASN A 1 93 ? 2.171 36.817 18.413 1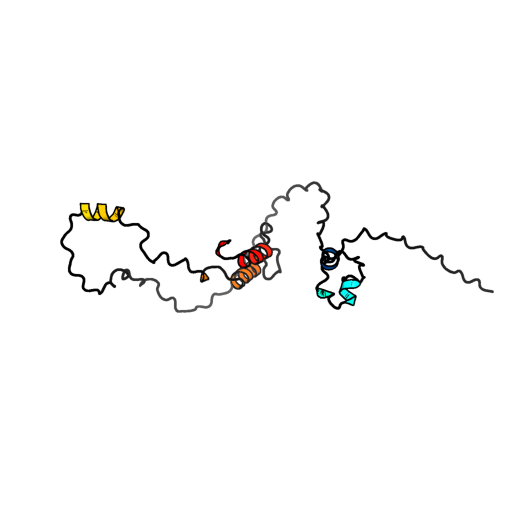.00 54.34 93 ASN A C 1
ATOM 720 O O . ASN A 1 93 ? 1.446 35.931 17.971 1.00 54.34 93 ASN A O 1
ATOM 724 N N . THR A 1 94 ? 3.050 36.592 19.387 1.00 43.91 94 THR A N 1
ATOM 725 C CA . THR A 1 94 ? 2.901 35.508 20.356 1.00 43.91 94 THR A CA 1
ATOM 726 C C . THR A 1 94 ? 1.787 35.903 21.331 1.00 43.91 94 THR A C 1
ATOM 728 O O . THR A 1 94 ? 1.972 36.868 22.075 1.00 43.91 94 THR A O 1
ATOM 731 N N . PRO A 1 95 ? 0.632 35.213 21.365 1.00 49.94 95 PRO A N 1
ATOM 732 C CA . PRO A 1 95 ? -0.265 35.314 22.503 1.00 49.94 95 PRO A CA 1
ATOM 733 C C . PRO A 1 95 ? 0.440 34.702 23.716 1.00 49.94 95 PRO A C 1
ATOM 735 O O . PRO A 1 95 ? 0.881 33.553 23.706 1.00 49.94 95 PRO A O 1
ATOM 738 N N . THR A 1 96 ? 0.605 35.525 24.742 1.00 49.44 96 THR A N 1
ATOM 739 C CA . THR A 1 96 ? 1.227 35.199 26.019 1.00 49.44 96 THR A CA 1
ATOM 740 C C . THR A 1 96 ? 0.498 34.026 26.679 1.00 49.44 96 THR A C 1
ATOM 742 O O . THR A 1 96 ? -0.625 34.162 27.157 1.00 49.44 96 THR A O 1
ATOM 745 N N . LEU A 1 97 ? 1.159 32.869 26.728 1.00 50.72 97 LEU A N 1
ATOM 746 C CA . LEU A 1 97 ? 0.740 31.653 27.431 1.00 50.72 97 LEU A CA 1
ATOM 747 C C . LEU A 1 97 ? 0.964 31.804 28.952 1.00 50.72 97 LEU A C 1
ATOM 749 O O . LEU A 1 97 ? 1.697 31.030 29.560 1.00 50.72 97 LEU A O 1
ATOM 753 N N . ALA A 1 98 ? 0.409 32.860 29.550 1.00 51.44 98 ALA A N 1
ATOM 754 C CA . ALA A 1 98 ? 0.486 33.124 30.993 1.00 51.44 98 ALA A CA 1
ATOM 755 C C . ALA A 1 98 ? -0.892 33.295 31.658 1.00 51.44 98 ALA A C 1
ATOM 757 O O . ALA A 1 98 ? -0.952 33.450 32.869 1.00 51.44 98 ALA A O 1
ATOM 758 N N . ASP A 1 99 ? -1.983 33.189 30.891 1.00 47.78 99 ASP A N 1
ATOM 759 C CA . ASP A 1 99 ? -3.367 33.296 31.381 1.00 47.78 99 ASP A CA 1
ATOM 760 C C . ASP A 1 99 ? -4.190 32.018 31.119 1.00 47.78 99 ASP A C 1
ATOM 762 O O . ASP A 1 99 ? -5.412 32.053 30.971 1.00 47.78 99 ASP A O 1
ATOM 766 N N . ALA A 1 100 ? -3.541 30.847 31.094 1.00 49.53 100 ALA A N 1
ATOM 767 C CA . ALA A 1 100 ? -4.242 29.571 31.253 1.00 49.53 100 ALA A CA 1
ATOM 768 C C . ALA A 1 100 ? -4.640 29.426 32.730 1.00 49.53 100 ALA A C 1
ATOM 770 O O . ALA A 1 100 ? -4.006 28.725 33.518 1.00 49.53 100 ALA A O 1
ATOM 771 N N . GLY A 1 101 ? -5.648 30.214 33.103 1.00 45.00 101 GLY A N 1
ATOM 772 C CA . GLY A 1 101 ? -6.162 30.335 34.449 1.00 45.00 101 GLY A CA 1
ATOM 773 C C . GLY A 1 101 ? -6.577 28.986 35.022 1.00 45.00 101 GLY A C 1
ATOM 774 O O . GLY A 1 101 ? -7.261 28.187 34.380 1.00 45.00 101 GLY A O 1
ATOM 775 N N . LEU A 1 102 ? -6.206 28.797 36.284 1.00 50.69 102 LEU A N 1
ATOM 776 C CA . LEU A 1 102 ? -6.689 27.795 37.233 1.00 50.69 102 LEU A CA 1
ATOM 777 C C . LEU A 1 102 ? -8.197 27.966 37.536 1.00 50.69 102 LEU A C 1
ATOM 779 O O . LEU A 1 102 ? -8.615 27.914 38.686 1.00 50.69 102 LEU A O 1
ATOM 783 N N . ASN A 1 103 ? -9.026 28.177 36.511 1.00 51.91 103 ASN A N 1
ATOM 784 C CA . ASN A 1 103 ? -10.464 28.430 36.631 1.00 51.91 103 ASN A CA 1
ATOM 785 C C . ASN A 1 103 ? -11.309 27.198 36.268 1.00 51.91 103 ASN A C 1
ATOM 787 O O . ASN A 1 103 ? -12.534 27.285 36.231 1.00 51.91 103 ASN A O 1
ATOM 791 N N . TRP A 1 104 ? -10.689 26.035 36.021 1.00 53.31 104 TRP A N 1
ATOM 792 C CA . TRP A 1 104 ? -11.432 24.804 35.713 1.00 53.31 104 TRP A CA 1
ATOM 793 C C . TRP A 1 104 ? -12.334 24.345 36.874 1.00 53.31 104 TRP A C 1
ATOM 795 O O . TRP A 1 104 ? -13.302 23.625 36.660 1.00 53.31 104 TRP A O 1
ATOM 805 N N . PHE A 1 105 ? -12.073 24.803 38.102 1.00 54.97 105 PHE A N 1
ATOM 806 C CA . PHE A 1 105 ? -12.880 24.434 39.264 1.00 54.97 105 PHE A CA 1
ATOM 807 C C . PHE A 1 105 ? -14.153 25.266 39.477 1.00 54.97 105 PHE A C 1
ATOM 809 O O . PHE A 1 105 ? -14.953 24.894 40.330 1.00 54.97 105 PHE A O 1
ATOM 816 N N . ASP A 1 106 ? -14.394 26.339 38.713 1.00 48.94 106 ASP A N 1
ATOM 817 C CA . ASP A 1 106 ? -15.442 27.318 39.061 1.00 48.94 106 ASP A CA 1
ATOM 818 C C . ASP A 1 106 ? -16.686 27.285 38.152 1.00 48.94 106 ASP A C 1
ATOM 820 O O . ASP A 1 106 ? -17.391 28.279 37.964 1.00 48.94 106 ASP A O 1
ATOM 824 N N . ARG A 1 107 ? -16.989 26.119 37.562 1.00 50.12 107 ARG A N 1
ATOM 825 C CA . ARG A 1 107 ? -18.198 25.934 36.738 1.00 50.12 107 ARG A CA 1
ATOM 826 C C . ARG A 1 107 ? -19.044 24.731 37.147 1.00 50.12 107 ARG A C 1
ATOM 828 O O . ARG A 1 107 ? -19.448 23.928 36.317 1.00 50.12 107 ARG A O 1
ATOM 835 N N . GLN A 1 108 ? -19.404 24.670 38.427 1.00 52.75 108 GLN A N 1
ATOM 836 C CA . GLN A 1 108 ? -20.654 24.036 38.860 1.00 52.75 108 GLN A CA 1
ATOM 837 C C . GLN A 1 108 ? -21.580 25.099 39.454 1.00 52.75 108 GLN A C 1
ATOM 839 O O . GLN A 1 108 ? -21.806 25.176 40.656 1.00 52.75 108 GLN A O 1
ATOM 844 N N . SER A 1 109 ? -22.160 25.935 38.591 1.00 51.38 109 SER A N 1
ATOM 845 C CA . SER A 1 109 ? -23.314 26.780 38.934 1.00 51.38 109 SER A CA 1
ATOM 846 C C . SER A 1 109 ? -24.594 25.928 38.929 1.00 51.38 109 SER A C 1
ATOM 848 O O . SER A 1 109 ? -25.560 26.200 38.223 1.00 51.38 109 SER A O 1
ATOM 850 N N . GLY A 1 110 ? -24.578 24.846 39.706 1.00 50.81 110 GLY A N 1
ATOM 851 C CA . GLY A 1 110 ? -25.750 24.069 40.076 1.00 50.81 110 GLY A CA 1
ATOM 852 C C . GLY A 1 110 ? -25.962 24.267 41.567 1.00 50.81 110 GLY A C 1
ATOM 853 O O . GLY A 1 110 ? -25.158 23.801 42.366 1.00 50.81 110 GLY A O 1
ATOM 854 N N . SER A 1 111 ? -27.009 25.008 41.923 1.00 53.19 111 SER A N 1
ATOM 855 C CA . SER A 1 111 ? -27.505 25.229 43.285 1.00 53.19 111 SER A CA 1
ATOM 856 C C . SER A 1 111 ? -27.522 23.928 44.100 1.00 53.19 111 SER A C 1
ATOM 858 O O . SER A 1 111 ? -28.519 23.208 44.103 1.00 53.19 111 SER A O 1
ATOM 860 N N . THR A 1 112 ? -26.430 23.640 44.806 1.00 47.47 112 THR A N 1
ATOM 861 C CA . THR A 1 112 ? -26.303 22.453 45.648 1.00 47.47 112 THR A CA 1
ATOM 862 C C . THR A 1 112 ? -26.262 22.932 47.085 1.00 47.47 112 THR A C 1
ATOM 864 O O . THR A 1 112 ? -25.286 23.516 47.552 1.00 47.47 112 THR A O 1
ATOM 867 N N . THR A 1 113 ? -27.381 22.737 47.770 1.00 65.56 113 THR A N 1
ATOM 868 C CA . THR A 1 113 ? -27.499 22.780 49.225 1.00 65.56 113 THR A CA 1
ATOM 869 C C . THR A 1 113 ? -26.291 22.061 49.844 1.00 65.56 113 THR A C 1
ATOM 871 O O . THR A 1 113 ? -25.992 20.947 49.408 1.00 65.56 113 THR A O 1
ATOM 874 N N . PRO A 1 114 ? -25.579 22.651 50.826 1.00 62.03 114 PRO A N 1
ATOM 875 C CA . PRO A 1 114 ? -24.429 21.996 51.437 1.00 62.03 114 PRO A CA 1
ATOM 876 C C . PRO A 1 114 ? -24.872 20.639 52.001 1.00 62.03 114 PRO A C 1
ATOM 878 O O . PRO A 1 114 ? -25.824 20.599 52.788 1.00 62.03 114 PRO A O 1
ATOM 881 N N . PRO A 1 115 ? -24.247 19.520 51.590 1.00 64.19 115 PRO A N 1
ATOM 882 C CA . PRO A 1 115 ? -24.590 18.227 52.150 1.00 64.19 115 PRO A CA 1
ATOM 883 C C . PRO A 1 115 ? -24.293 18.243 53.657 1.00 64.19 115 PRO A C 1
ATOM 885 O O . PRO A 1 115 ? -23.330 18.886 54.089 1.00 64.19 115 PRO A O 1
ATOM 888 N N . PRO A 1 116 ? -25.113 17.566 54.480 1.00 71.12 116 PRO A N 1
ATOM 889 C CA . PRO A 1 116 ? -24.856 17.449 55.910 1.00 71.12 116 PRO A CA 1
ATOM 890 C C . PRO A 1 116 ? -23.439 16.913 56.125 1.00 71.12 116 PRO A C 1
ATOM 892 O O . PRO A 1 116 ? -23.023 15.979 55.440 1.00 71.12 116 PRO A O 1
ATOM 895 N N . SER A 1 117 ? -22.703 17.528 57.055 1.00 72.56 117 SER A N 1
ATOM 896 C CA . SER A 1 117 ? -21.304 17.225 57.364 1.00 72.56 117 SER A CA 1
ATOM 897 C C . SER A 1 117 ? -21.121 15.735 57.661 1.00 72.56 117 SER A C 1
ATOM 899 O O . SER A 1 117 ? -21.376 15.271 58.774 1.00 72.56 117 SER A O 1
ATOM 901 N N . GLN A 1 118 ? -20.710 14.975 56.654 1.00 75.56 118 GLN A N 1
ATOM 902 C CA . GLN A 1 118 ? -20.378 13.570 56.810 1.00 75.56 118 GLN A CA 1
ATOM 903 C C . GLN A 1 118 ? -19.031 13.466 57.543 1.00 75.56 118 GLN A C 1
ATOM 905 O O . GLN A 1 118 ? -18.126 14.262 57.277 1.00 75.56 118 GLN A O 1
ATOM 910 N N . PRO A 1 119 ? -18.867 12.510 58.471 1.00 86.12 119 PRO A N 1
ATOM 911 C CA . PRO A 1 119 ? -17.581 12.276 59.110 1.00 86.12 119 PRO A CA 1
ATOM 912 C C . PRO A 1 119 ? -16.542 11.896 58.050 1.00 86.12 119 PRO A C 1
ATOM 914 O O . PRO A 1 119 ? -16.815 11.031 57.217 1.00 86.12 119 PRO A O 1
ATOM 917 N N . VAL A 1 120 ? -15.351 12.503 58.120 1.00 82.12 120 VAL A N 1
ATOM 918 C CA . VAL A 1 120 ? -14.223 12.331 57.175 1.00 82.12 120 VAL A CA 1
ATOM 919 C C . VAL A 1 120 ? -13.948 10.860 56.844 1.00 82.12 120 VAL A C 1
ATOM 921 O O . VAL A 1 120 ? -13.685 10.516 55.697 1.00 82.12 120 VAL A O 1
ATOM 924 N N . LEU A 1 121 ? -14.075 9.972 57.834 1.00 84.38 121 LEU A N 1
ATOM 925 C CA . LEU A 1 121 ? -13.881 8.531 57.669 1.00 84.38 121 LEU A CA 1
ATOM 926 C C . LEU A 1 121 ? -14.820 7.919 56.613 1.00 84.38 121 LEU A C 1
ATOM 928 O O . LEU A 1 121 ? -14.390 7.122 55.787 1.00 84.38 121 LEU A O 1
ATOM 932 N N . THR A 1 122 ? -16.089 8.325 56.615 1.00 83.81 122 THR A N 1
ATOM 933 C CA . THR A 1 122 ? -17.115 7.853 55.670 1.00 83.81 122 THR A CA 1
ATOM 934 C C . THR A 1 122 ? -16.785 8.286 54.246 1.00 83.81 122 THR A C 1
ATOM 936 O O . THR A 1 122 ? -16.994 7.542 53.295 1.00 83.81 122 THR A O 1
ATOM 939 N N . GLN A 1 123 ? -16.209 9.481 54.104 1.00 78.62 123 GLN A N 1
ATOM 940 C CA . GLN A 1 123 ? -15.759 10.013 52.823 1.00 78.62 123 GLN A CA 1
ATOM 941 C C . GLN A 1 123 ? -14.583 9.202 52.264 1.00 78.62 123 GLN A C 1
ATOM 943 O O . GLN A 1 123 ? -14.566 8.895 51.076 1.00 78.62 123 GLN A O 1
ATOM 948 N N . ILE A 1 124 ? -13.644 8.801 53.129 1.00 83.81 124 ILE A N 1
ATOM 949 C CA . ILE A 1 124 ? -12.508 7.950 52.753 1.00 83.81 124 ILE A CA 1
ATOM 950 C C . ILE A 1 124 ? -12.998 6.567 52.319 1.00 83.81 124 ILE A C 1
ATOM 952 O O . ILE A 1 124 ? -12.585 6.091 51.268 1.00 83.81 124 ILE A O 1
ATOM 956 N N . MET A 1 125 ? -13.898 5.936 53.080 1.00 88.50 125 MET A N 1
ATOM 957 C CA . MET A 1 125 ? -14.424 4.613 52.719 1.00 88.50 125 MET A CA 1
ATOM 958 C C . MET A 1 125 ? -15.169 4.635 51.383 1.00 88.50 125 MET A C 1
ATOM 960 O O . MET A 1 125 ? -14.881 3.822 50.507 1.00 88.50 125 MET A O 1
ATOM 964 N N . ASN A 1 126 ? -16.030 5.633 51.174 1.00 83.44 126 ASN A N 1
ATOM 965 C CA . ASN A 1 126 ? -16.758 5.769 49.915 1.00 83.44 126 ASN A CA 1
ATOM 966 C C . ASN A 1 126 ? -15.826 6.069 48.729 1.00 83.44 126 ASN A C 1
ATOM 968 O O . ASN A 1 126 ? -16.094 5.609 47.623 1.00 83.44 126 ASN A O 1
ATOM 972 N N . ALA A 1 127 ? -14.714 6.784 48.932 1.00 78.69 127 ALA A N 1
ATOM 973 C CA . ALA A 1 127 ? -13.754 7.067 47.861 1.00 78.69 127 ALA A CA 1
ATOM 974 C C . ALA A 1 127 ? -13.088 5.799 47.294 1.00 78.69 127 ALA A C 1
ATOM 976 O O . ALA A 1 127 ? -12.761 5.771 46.111 1.00 78.69 127 ALA A O 1
ATOM 977 N N . PHE A 1 128 ? -12.916 4.750 48.107 1.00 82.12 128 PHE A N 1
ATOM 978 C CA . PHE A 1 128 ? -12.374 3.464 47.649 1.00 82.12 128 PHE A CA 1
ATOM 979 C C . PHE A 1 128 ? -13.445 2.506 47.117 1.00 82.12 128 PHE A C 1
ATOM 981 O O . PHE A 1 128 ? -13.127 1.618 46.329 1.00 82.12 128 PHE A O 1
ATOM 988 N N . GLU A 1 129 ? -14.699 2.672 47.539 1.00 82.75 129 GLU A N 1
ATOM 989 C CA . GLU A 1 129 ? -15.824 1.858 47.060 1.00 82.75 129 GLU A CA 1
ATOM 990 C C . GLU A 1 129 ? -16.445 2.394 45.765 1.00 82.75 129 GLU A C 1
ATOM 992 O O . GLU A 1 129 ? -17.117 1.650 45.049 1.00 82.75 129 GLU A O 1
ATOM 997 N N . THR A 1 130 ? -16.202 3.662 45.426 1.00 73.50 130 THR A N 1
ATOM 998 C CA . THR A 1 130 ? -16.662 4.223 44.155 1.00 73.50 130 THR A CA 1
ATOM 999 C C . THR A 1 130 ? -15.761 3.691 43.035 1.00 73.50 130 THR A C 1
ATOM 1001 O O . THR A 1 130 ? -14.554 3.943 43.063 1.00 73.50 130 THR A O 1
ATOM 1004 N N . PRO A 1 131 ? -16.288 2.940 42.049 1.00 67.38 131 PRO A N 1
ATOM 1005 C CA . PRO A 1 131 ? -15.472 2.438 40.953 1.00 67.38 131 PRO A CA 1
ATOM 1006 C C . PRO A 1 131 ? -14.818 3.620 40.233 1.00 67.38 131 PRO A C 1
ATOM 1008 O O . PRO A 1 131 ? -15.507 4.528 39.777 1.00 67.38 131 PRO A O 1
ATOM 1011 N N . LEU A 1 132 ? -13.488 3.585 40.088 1.00 60.59 132 LEU A N 1
ATOM 1012 C CA . LEU A 1 132 ? -12.685 4.626 39.419 1.00 60.59 132 LEU A CA 1
ATOM 1013 C C . LEU A 1 132 ? -13.094 4.890 37.951 1.00 60.59 132 LEU A C 1
ATOM 1015 O O . LEU A 1 132 ? -12.534 5.760 37.296 1.00 60.59 132 LEU A O 1
ATOM 1019 N N . ILE A 1 133 ? -14.044 4.115 37.425 1.00 59.59 133 ILE A N 1
ATOM 1020 C CA . ILE A 1 133 ? -14.444 4.032 36.021 1.00 59.59 133 ILE A CA 1
ATOM 1021 C C . ILE A 1 133 ? -15.901 4.494 35.877 1.00 59.59 133 ILE A C 1
ATOM 1023 O O . ILE A 1 133 ? -16.735 3.819 35.281 1.00 59.59 133 ILE A O 1
ATOM 1027 N N . GLN A 1 134 ? -16.241 5.622 36.497 1.00 56.66 134 GLN A N 1
ATOM 1028 C CA . GLN A 1 134 ? -17.554 6.253 36.338 1.00 56.66 134 GLN A CA 1
ATOM 1029 C C . GLN A 1 134 ? -17.429 7.720 35.918 1.00 56.66 134 GLN A C 1
ATOM 1031 O O . GLN A 1 134 ? -18.271 8.551 36.241 1.00 56.66 134 GLN A O 1
ATOM 1036 N N . GLY A 1 135 ? -16.353 8.035 35.198 1.00 58.53 135 GLY A N 1
ATOM 1037 C CA . GLY A 1 135 ? -16.298 9.206 34.343 1.00 58.53 135 GLY A CA 1
ATOM 1038 C C . GLY A 1 135 ? -16.501 8.755 32.905 1.00 58.53 135 GLY A C 1
ATOM 1039 O O . GLY A 1 135 ? -15.700 7.968 32.402 1.00 58.53 135 GLY A O 1
ATOM 1040 N N . ASP A 1 136 ? -17.495 9.318 32.220 1.00 55.94 136 ASP A N 1
ATOM 1041 C CA . ASP A 1 136 ? -17.634 9.332 30.749 1.00 55.94 136 ASP A CA 1
ATOM 1042 C C . ASP A 1 136 ? -16.439 10.031 30.037 1.00 55.94 136 ASP A C 1
ATOM 1044 O O . ASP A 1 136 ? -16.519 10.439 28.883 1.00 55.94 136 ASP A O 1
ATOM 1048 N N . GLU A 1 137 ? -15.312 10.181 30.735 1.00 54.84 137 GLU A N 1
ATOM 1049 C CA . GLU A 1 137 ? -14.090 10.880 30.350 1.00 54.84 137 GLU A CA 1
ATOM 1050 C C . GLU A 1 137 ? -12.929 9.899 30.103 1.00 54.84 137 GLU A C 1
ATOM 1052 O O . GLU A 1 137 ? -11.778 10.290 29.964 1.00 54.84 137 GLU A O 1
ATOM 1057 N N . LEU A 1 138 ? -13.230 8.610 29.923 1.00 57.47 138 LEU A N 1
ATOM 1058 C CA . LEU A 1 138 ? -12.539 7.840 28.887 1.00 57.47 138 LEU A CA 1
ATOM 1059 C C . LEU A 1 138 ? -13.183 8.202 27.545 1.00 57.47 138 LEU A C 1
ATOM 1061 O O . LEU A 1 138 ? -13.702 7.336 26.838 1.00 57.47 138 LEU A O 1
ATOM 1065 N N . ALA A 1 139 ? -13.207 9.502 27.229 1.00 58.91 139 ALA A N 1
ATOM 1066 C CA . ALA A 1 139 ? -13.451 9.974 25.884 1.00 58.91 139 ALA A CA 1
ATOM 1067 C C . ALA A 1 139 ? -12.343 9.338 25.060 1.00 58.91 139 ALA A C 1
ATOM 1069 O O . ALA A 1 139 ? -11.185 9.740 25.136 1.00 58.91 139 ALA A O 1
ATOM 1070 N N . MET A 1 140 ? -12.730 8.231 24.433 1.00 59.56 140 MET A N 1
ATOM 1071 C CA . MET A 1 140 ? -11.977 7.426 23.499 1.00 59.56 140 MET A CA 1
ATOM 1072 C C . MET A 1 140 ? -11.001 8.338 22.783 1.00 59.56 140 MET A C 1
ATOM 1074 O O . MET A 1 140 ? -11.433 9.237 22.065 1.00 59.56 140 MET A O 1
ATOM 1078 N N . GLU A 1 141 ? -9.730 8.155 23.131 1.00 59.72 141 GLU A N 1
ATOM 1079 C CA . GLU A 1 141 ? -8.580 8.876 22.609 1.00 59.72 141 GLU A CA 1
ATOM 1080 C C . GLU A 1 141 ? -8.859 9.228 21.151 1.00 59.72 141 GLU A C 1
ATOM 1082 O O . GLU A 1 141 ? -9.144 8.325 20.361 1.00 59.72 141 GLU A O 1
ATOM 1087 N N . ASP A 1 142 ? -8.948 10.535 20.876 1.00 60.84 142 ASP A N 1
ATOM 1088 C CA . ASP A 1 142 ? -9.537 11.073 19.655 1.00 60.84 142 ASP A CA 1
ATOM 1089 C C . ASP A 1 142 ? -9.018 10.278 18.449 1.00 60.84 142 ASP A C 1
ATOM 1091 O O . ASP A 1 142 ? -7.814 10.308 18.176 1.00 60.84 142 ASP A O 1
ATOM 1095 N N . PRO A 1 143 ? -9.874 9.503 17.757 1.00 60.06 143 PRO A N 1
ATOM 1096 C CA . PRO A 1 143 ? -9.428 8.664 16.653 1.00 60.06 143 PRO A CA 1
ATOM 1097 C C . PRO A 1 143 ? -8.827 9.488 15.500 1.00 60.06 143 PRO A C 1
ATOM 1099 O O . PRO A 1 143 ? -8.162 8.905 14.640 1.00 60.06 143 PRO A O 1
ATOM 1102 N N . ASP A 1 144 ? -9.004 10.816 15.510 1.00 65.00 144 ASP A N 1
ATOM 1103 C CA . ASP A 1 144 ? -8.358 11.778 14.608 1.00 65.00 144 ASP A CA 1
ATOM 1104 C C . ASP A 1 144 ? -6.919 12.165 15.011 1.00 65.00 144 ASP A C 1
ATOM 1106 O O . ASP A 1 144 ? -6.235 12.851 14.253 1.00 65.00 144 ASP A O 1
ATOM 1110 N N . LEU A 1 145 ? -6.400 11.703 16.157 1.00 69.12 145 LEU A N 1
ATOM 1111 C CA . LEU A 1 145 ? -4.984 11.872 16.530 1.00 69.12 145 LEU A CA 1
ATOM 1112 C C . LEU A 1 145 ? -4.058 10.821 15.909 1.00 69.12 145 LEU A C 1
ATOM 1114 O O . LEU A 1 145 ? -2.843 10.847 16.130 1.00 69.12 145 LEU A O 1
ATOM 1118 N N . MET A 1 146 ? -4.600 9.897 15.116 1.00 72.12 146 MET A N 1
ATOM 1119 C CA . MET A 1 146 ? -3.760 9.044 14.296 1.00 72.12 146 MET A CA 1
ATOM 1120 C C . MET A 1 146 ? -3.153 9.862 13.152 1.00 72.12 146 MET A C 1
ATOM 1122 O O . MET A 1 146 ? -3.905 10.491 12.409 1.00 72.12 146 MET A O 1
ATOM 1126 N N . PRO A 1 147 ? -1.816 9.822 12.960 1.00 78.44 147 PRO A N 1
ATOM 1127 C CA . PRO A 1 147 ? -1.189 10.476 11.823 1.00 78.44 147 PRO A CA 1
ATOM 1128 C C . PRO A 1 147 ? -1.904 10.042 10.551 1.00 78.44 147 PRO A C 1
ATOM 1130 O O . PRO A 1 147 ? -2.172 8.855 10.366 1.00 78.44 147 PRO A O 1
ATOM 1133 N N . THR A 1 148 ? -2.230 10.986 9.688 1.00 82.88 148 THR A N 1
ATOM 1134 C CA . THR A 1 148 ? -2.832 10.690 8.392 1.00 82.88 148 THR A CA 1
ATOM 1135 C C . THR A 1 148 ? -1.768 10.183 7.421 1.00 82.88 148 THR A C 1
ATOM 1137 O O . THR A 1 148 ? -0.562 10.169 7.705 1.00 82.88 148 THR A O 1
ATOM 1140 N N . ARG A 1 149 ? -2.191 9.753 6.231 1.00 81.56 149 ARG A N 1
ATOM 1141 C CA . ARG A 1 149 ? -1.236 9.386 5.180 1.00 81.56 149 ARG A CA 1
ATOM 1142 C C . ARG A 1 149 ? -0.408 10.596 4.743 1.00 81.56 149 ARG A C 1
ATOM 1144 O O . ARG A 1 149 ? 0.772 10.458 4.427 1.00 81.56 149 ARG A O 1
ATOM 1151 N N . GLU A 1 150 ? -1.020 11.770 4.757 1.00 87.12 150 GLU A N 1
ATOM 1152 C CA . GLU A 1 150 ? -0.409 13.042 4.408 1.00 87.12 150 GLU A CA 1
ATOM 1153 C C . GLU A 1 150 ? 0.725 13.402 5.380 1.00 87.12 150 GLU A C 1
ATOM 1155 O O . GLU A 1 150 ? 1.795 13.834 4.937 1.00 87.12 150 GLU A O 1
ATOM 1160 N N . ASP A 1 151 ? 0.535 13.149 6.678 1.00 87.12 151 ASP A N 1
ATOM 1161 C CA . ASP A 1 151 ? 1.567 13.351 7.704 1.00 87.12 151 ASP A CA 1
ATOM 1162 C C . ASP A 1 151 ? 2.776 12.434 7.468 1.00 87.12 151 ASP A C 1
ATOM 1164 O O . ASP A 1 151 ? 3.932 12.871 7.514 1.00 87.12 151 ASP A O 1
ATOM 1168 N N . TRP A 1 152 ? 2.521 11.167 7.131 1.00 83.31 152 TRP A N 1
ATOM 1169 C CA . TRP A 1 152 ? 3.573 10.200 6.808 1.00 83.31 152 TRP A CA 1
ATOM 1170 C C . TRP A 1 152 ? 4.357 10.562 5.548 1.00 83.31 152 TRP A C 1
ATOM 1172 O O . TRP A 1 152 ? 5.588 10.469 5.544 1.00 83.31 152 TRP A O 1
ATOM 1182 N N . ASP A 1 153 ? 3.683 11.027 4.497 1.00 85.50 153 ASP A N 1
ATOM 1183 C CA . ASP A 1 153 ? 4.336 11.502 3.274 1.00 85.50 153 ASP A CA 1
ATOM 1184 C C . ASP A 1 153 ? 5.270 12.691 3.548 1.00 85.50 153 ASP A C 1
ATOM 1186 O O . ASP A 1 153 ? 6.299 12.853 2.878 1.00 85.50 153 ASP A O 1
ATOM 1190 N N . LEU A 1 154 ? 4.920 13.532 4.524 1.00 88.31 154 LEU A N 1
ATOM 1191 C CA . LEU A 1 154 ? 5.711 14.688 4.935 1.00 88.31 154 LEU A CA 1
ATOM 1192 C C . LEU A 1 154 ? 6.993 14.246 5.655 1.00 88.31 154 LEU A C 1
ATOM 1194 O O . LEU A 1 154 ? 8.088 14.699 5.301 1.00 88.31 154 LEU A O 1
ATOM 1198 N N . VAL A 1 155 ? 6.879 13.287 6.579 1.00 85.06 155 VAL A N 1
ATOM 1199 C CA . VAL A 1 155 ? 8.028 12.651 7.249 1.00 85.06 155 VAL A CA 1
ATOM 1200 C C . VAL A 1 155 ? 8.918 11.929 6.237 1.00 85.06 155 VAL A C 1
ATOM 1202 O O . VAL A 1 155 ? 10.138 12.101 6.252 1.00 85.06 155 VAL A O 1
ATOM 1205 N N . TYR A 1 156 ? 8.334 11.175 5.306 1.00 83.44 156 TYR A N 1
ATOM 1206 C CA . TYR A 1 156 ? 9.086 10.455 4.279 1.00 83.44 156 TYR A CA 1
ATOM 1207 C C . TYR A 1 156 ? 9.882 11.408 3.381 1.00 83.44 156 TYR A C 1
ATOM 1209 O O . TYR A 1 156 ? 11.081 11.208 3.147 1.00 83.44 156 TYR A O 1
ATOM 1217 N N . ARG A 1 157 ? 9.247 12.486 2.905 1.00 86.94 157 ARG A N 1
ATOM 1218 C CA . ARG A 1 157 ? 9.913 13.531 2.115 1.00 86.94 157 ARG A CA 1
ATOM 1219 C C . ARG A 1 157 ? 11.037 14.201 2.893 1.00 86.94 157 ARG A C 1
ATOM 1221 O O . ARG A 1 157 ? 12.108 14.422 2.327 1.00 86.94 157 ARG A O 1
ATOM 1228 N N . TYR A 1 158 ? 10.831 14.465 4.180 1.00 87.75 158 TYR A N 1
ATOM 1229 C CA . TYR A 1 158 ? 11.871 15.001 5.052 1.00 87.75 158 TYR A CA 1
ATOM 1230 C C . TYR A 1 158 ? 13.060 14.031 5.183 1.00 87.75 158 TYR A C 1
ATOM 1232 O O . TYR A 1 158 ? 14.201 14.409 4.905 1.00 87.75 158 TYR A O 1
ATOM 1240 N N . CYS A 1 159 ? 12.807 12.758 5.500 1.00 83.19 159 CYS A N 1
ATOM 1241 C CA . CYS A 1 159 ? 13.841 11.734 5.685 1.00 83.19 159 CYS A CA 1
ATOM 1242 C C . CYS A 1 159 ? 14.629 11.405 4.408 1.00 83.19 159 CYS A C 1
ATOM 1244 O O . CYS A 1 159 ? 15.798 11.026 4.486 1.00 83.19 159 CYS A O 1
ATOM 1246 N N . THR A 1 160 ? 14.009 11.543 3.236 1.00 83.56 160 THR A N 1
ATOM 1247 C CA . THR A 1 160 ? 14.636 11.253 1.934 1.00 83.56 160 THR A CA 1
ATOM 1248 C C . THR A 1 160 ? 15.133 12.502 1.209 1.00 83.56 160 THR A C 1
ATOM 1250 O O . THR A 1 160 ? 15.667 12.394 0.103 1.00 83.56 160 THR A O 1
ATOM 1253 N N . LYS A 1 161 ? 14.961 13.698 1.794 1.00 87.56 161 LYS A N 1
ATOM 1254 C CA . LYS A 1 161 ? 15.168 14.988 1.112 1.00 87.56 161 LYS A CA 1
ATOM 1255 C C . LYS A 1 161 ? 14.481 15.010 -0.262 1.00 87.56 161 LYS A C 1
ATOM 1257 O O . LYS A 1 161 ? 15.133 15.230 -1.284 1.00 87.56 161 LYS A O 1
ATOM 1262 N N . ASN A 1 162 ? 13.179 14.726 -0.294 1.00 87.06 162 ASN A N 1
ATOM 1263 C CA . ASN A 1 162 ? 12.379 14.575 -1.517 1.00 87.06 162 ASN A CA 1
ATOM 1264 C C . ASN A 1 162 ? 12.959 13.534 -2.498 1.00 87.06 162 ASN A C 1
ATOM 1266 O O . ASN A 1 162 ? 13.033 13.776 -3.700 1.00 87.06 162 ASN A O 1
ATOM 1270 N N . GLY A 1 163 ? 13.424 12.393 -1.983 1.00 82.25 163 GLY A N 1
ATOM 1271 C CA . GLY A 1 163 ? 14.011 11.321 -2.794 1.00 82.25 163 GLY A CA 1
ATOM 1272 C C . GLY A 1 163 ? 15.443 11.570 -3.290 1.00 82.25 163 GLY A C 1
ATOM 1273 O O . GLY A 1 163 ? 15.976 10.745 -4.029 1.00 82.25 163 GLY A O 1
ATOM 1274 N N . THR A 1 164 ? 16.098 12.669 -2.893 1.00 89.06 164 THR A N 1
ATOM 1275 C CA . THR A 1 164 ? 17.496 12.951 -3.284 1.00 89.06 164 THR A CA 1
ATOM 1276 C C . THR A 1 164 ? 18.527 12.191 -2.447 1.00 89.06 164 THR A C 1
ATOM 1278 O O . THR A 1 164 ? 19.692 12.098 -2.833 1.00 89.06 164 THR A O 1
ATOM 1281 N N . CYS A 1 165 ? 18.126 11.637 -1.303 1.00 85.44 165 CYS A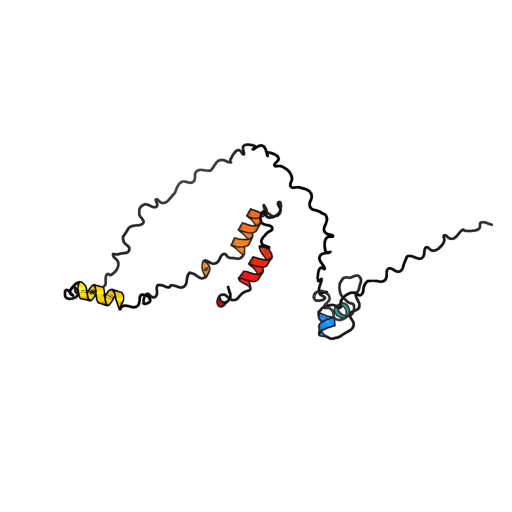 N 1
ATOM 1282 C CA . CYS A 1 165 ? 18.964 10.831 -0.421 1.00 85.44 165 CYS A CA 1
ATOM 1283 C C . CYS A 1 165 ? 18.250 9.524 -0.066 1.00 85.44 165 CYS A C 1
ATOM 1285 O O . CYS A 1 165 ? 17.029 9.491 0.096 1.00 85.44 165 CYS A O 1
ATOM 1287 N N . ARG A 1 166 ? 19.015 8.436 0.089 1.00 76.31 166 ARG A N 1
ATOM 1288 C CA . ARG A 1 166 ? 18.460 7.189 0.632 1.00 76.31 166 ARG A CA 1
ATOM 1289 C C . ARG A 1 166 ? 17.971 7.434 2.065 1.00 76.31 166 ARG A C 1
ATOM 1291 O O . ARG A 1 166 ? 18.664 8.139 2.803 1.00 76.31 166 ARG A O 1
ATOM 1298 N N . PRO A 1 167 ? 16.820 6.864 2.463 1.00 72.81 167 PRO A N 1
ATOM 1299 C CA . PRO A 1 167 ? 16.332 7.003 3.827 1.00 72.81 167 PRO A CA 1
ATOM 1300 C C . PRO A 1 167 ? 17.391 6.481 4.803 1.00 72.81 167 PRO A C 1
ATOM 1302 O O . PRO A 1 167 ? 17.946 5.398 4.615 1.00 72.81 167 PRO A O 1
ATOM 1305 N N . LEU A 1 168 ? 17.689 7.278 5.834 1.00 67.38 168 LEU A N 1
ATOM 1306 C CA . LEU A 1 168 ? 18.719 6.964 6.834 1.00 67.38 168 LEU A CA 1
ATOM 1307 C C . LEU A 1 168 ? 18.402 5.672 7.609 1.00 67.38 168 LEU A C 1
ATOM 1309 O O . LEU A 1 168 ? 19.300 5.009 8.120 1.00 67.38 168 LEU A O 1
ATOM 1313 N N . MET A 1 169 ? 17.120 5.306 7.671 1.00 64.75 169 MET A N 1
ATOM 1314 C CA . MET A 1 169 ? 16.635 4.079 8.283 1.00 64.75 169 MET A CA 1
ATOM 1315 C C . MET A 1 169 ? 16.314 3.038 7.211 1.00 64.75 169 MET A C 1
ATOM 1317 O O . MET A 1 169 ? 15.231 3.026 6.642 1.00 64.75 169 MET A O 1
ATOM 1321 N N . VAL A 1 170 ? 17.257 2.127 6.971 1.00 65.12 170 VAL A N 1
ATOM 1322 C CA . VAL A 1 170 ? 17.043 0.921 6.144 1.00 65.12 170 VAL A CA 1
ATOM 1323 C C . VAL A 1 170 ? 16.260 -0.157 6.917 1.00 65.12 170 VAL A C 1
ATOM 1325 O O . VAL A 1 170 ? 15.782 -1.122 6.336 1.00 65.12 170 VAL A O 1
ATOM 1328 N N . ALA A 1 171 ? 16.129 -0.003 8.240 1.00 62.06 171 ALA A N 1
ATOM 1329 C CA . ALA A 1 171 ? 15.586 -1.028 9.131 1.00 62.06 171 ALA A CA 1
ATOM 1330 C C . ALA A 1 171 ? 14.057 -1.179 9.078 1.00 62.06 171 ALA A C 1
ATOM 1332 O O . ALA A 1 171 ? 13.545 -2.210 9.502 1.00 62.06 171 ALA A O 1
ATOM 1333 N N . MET A 1 172 ? 13.328 -0.187 8.563 1.00 59.78 172 MET A N 1
ATOM 1334 C CA . MET A 1 172 ? 11.890 -0.304 8.344 1.00 59.78 172 MET A CA 1
ATOM 1335 C C . MET A 1 172 ? 11.558 0.175 6.943 1.00 59.78 172 MET A C 1
ATOM 1337 O O . MET A 1 172 ? 11.830 1.321 6.589 1.00 59.78 172 MET A O 1
ATOM 1341 N N . ASP A 1 173 ? 10.957 -0.712 6.156 1.00 72.38 173 ASP A N 1
ATOM 1342 C CA . ASP A 1 173 ? 10.257 -0.332 4.938 1.00 72.38 173 ASP A CA 1
ATOM 1343 C C . ASP A 1 173 ? 9.030 0.489 5.353 1.00 72.38 173 ASP A C 1
ATOM 1345 O O . ASP A 1 173 ? 7.955 -0.043 5.632 1.00 72.38 173 ASP A O 1
ATOM 1349 N N . GLY A 1 174 ? 9.244 1.798 5.515 1.00 71.12 174 GLY A N 1
ATOM 1350 C CA . GLY A 1 174 ? 8.217 2.725 5.977 1.00 71.12 174 GLY A CA 1
ATOM 1351 C C . GLY A 1 174 ? 7.006 2.743 5.049 1.00 71.12 174 GLY A C 1
ATOM 1352 O O . GLY A 1 174 ? 5.887 2.898 5.521 1.00 71.12 174 GLY A O 1
ATOM 1353 N N . GLU A 1 175 ? 7.205 2.501 3.752 1.00 72.25 175 GLU A N 1
ATOM 1354 C CA . GLU A 1 175 ? 6.121 2.433 2.772 1.00 72.25 175 GLU A CA 1
ATOM 1355 C C . GLU A 1 175 ? 5.272 1.171 2.975 1.00 72.25 175 GLU A C 1
ATOM 1357 O O . GLU A 1 175 ? 4.038 1.243 3.017 1.00 72.25 175 GLU A O 1
ATOM 1362 N N . TYR A 1 176 ? 5.915 0.020 3.198 1.00 79.25 176 TYR A N 1
ATOM 1363 C CA . TYR A 1 176 ? 5.211 -1.210 3.564 1.00 79.25 176 TYR A CA 1
ATOM 1364 C C . TYR A 1 176 ? 4.474 -1.073 4.903 1.00 79.25 176 TYR A C 1
ATOM 1366 O O . TYR A 1 176 ? 3.308 -1.450 5.005 1.00 79.25 176 TYR A O 1
ATOM 1374 N N . HIS A 1 177 ? 5.121 -0.493 5.917 1.00 77.62 177 HIS A N 1
ATOM 1375 C CA . HIS A 1 177 ? 4.522 -0.302 7.238 1.00 77.62 177 HIS A CA 1
ATOM 1376 C C . HIS A 1 177 ? 3.283 0.597 7.172 1.00 77.62 177 HIS A C 1
ATOM 1378 O O . HIS A 1 177 ? 2.218 0.203 7.639 1.00 77.62 177 HIS A O 1
ATOM 1384 N N . VAL A 1 178 ? 3.390 1.758 6.523 1.00 74.62 178 VAL A N 1
ATOM 1385 C CA . VAL A 1 178 ? 2.286 2.718 6.372 1.00 74.62 178 VAL A CA 1
ATOM 1386 C C . VAL A 1 178 ? 1.142 2.118 5.553 1.00 74.62 178 VAL A C 1
ATOM 1388 O O . VAL A 1 178 ? -0.015 2.188 5.966 1.00 74.62 178 VAL A O 1
ATOM 1391 N N . SER A 1 179 ? 1.441 1.465 4.426 1.00 76.81 179 SER A N 1
ATOM 1392 C CA . SER A 1 179 ? 0.402 0.850 3.586 1.00 76.81 179 SER A CA 1
ATOM 1393 C C . SER A 1 179 ? -0.347 -0.288 4.288 1.00 76.81 179 SER A C 1
ATOM 1395 O O . SER A 1 179 ? -1.551 -0.440 4.072 1.00 76.81 179 SER A O 1
ATOM 1397 N N . HIS A 1 180 ? 0.319 -1.053 5.159 1.00 79.88 180 HIS A N 1
ATOM 1398 C CA . HIS A 1 180 ? -0.338 -2.078 5.974 1.00 79.88 180 HIS A CA 1
ATOM 1399 C C . HIS A 1 180 ? -1.094 -1.505 7.172 1.00 79.88 180 HIS A C 1
ATOM 1401 O O . HIS A 1 180 ? -2.202 -1.959 7.452 1.00 79.88 180 HIS A O 1
ATOM 1407 N N . TYR A 1 181 ? -0.528 -0.515 7.862 1.00 78.12 181 TYR A N 1
ATOM 1408 C CA . TYR A 1 181 ? -1.094 0.032 9.093 1.00 78.12 181 TYR A CA 1
ATOM 1409 C C . TYR A 1 181 ? -2.482 0.649 8.865 1.00 78.12 181 TYR A C 1
ATOM 1411 O O . TYR A 1 181 ? -3.432 0.318 9.574 1.00 78.12 181 TYR A O 1
ATOM 1419 N N . PHE A 1 182 ? -2.651 1.449 7.804 1.00 77.25 182 PHE A N 1
ATOM 1420 C CA . PHE A 1 182 ? -3.964 2.012 7.452 1.00 77.25 182 PHE A CA 1
ATOM 1421 C C . PHE A 1 182 ? -4.917 0.999 6.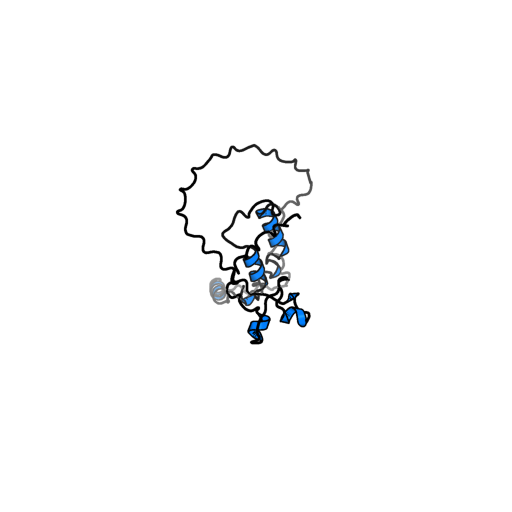803 1.00 77.25 182 PHE A C 1
ATOM 1423 O O . PHE A 1 182 ? -6.125 1.227 6.771 1.00 77.25 182 PHE A O 1
ATOM 1430 N N . GLY A 1 183 ? -4.397 -0.124 6.300 1.00 79.44 183 GLY A N 1
ATOM 1431 C CA . GLY A 1 183 ? -5.207 -1.216 5.758 1.00 79.44 183 GLY A CA 1
ATOM 1432 C C . GLY A 1 183 ? -5.839 -2.109 6.831 1.00 79.44 183 GLY A C 1
ATOM 1433 O O . GLY A 1 183 ? -6.803 -2.819 6.542 1.00 79.44 183 GLY A O 1
ATOM 1434 N N . GLN A 1 184 ? -5.324 -2.087 8.064 1.00 79.44 184 GLN A N 1
ATOM 1435 C CA . GLN A 1 184 ? -5.853 -2.877 9.175 1.00 79.44 184 GLN A CA 1
ATOM 1436 C C . GLN A 1 184 ? -7.033 -2.161 9.851 1.00 79.44 184 GLN A C 1
ATOM 1438 O O . GLN A 1 184 ? -7.036 -0.941 10.048 1.00 79.44 184 GLN A O 1
ATOM 1443 N N . SER A 1 185 ? -8.071 -2.925 10.218 1.00 72.94 185 SER A N 1
ATOM 1444 C CA . SER A 1 185 ? -9.199 -2.383 10.987 1.00 72.94 185 SER A CA 1
ATOM 1445 C C . SER A 1 185 ? -8.689 -1.801 12.302 1.00 72.94 185 SER A C 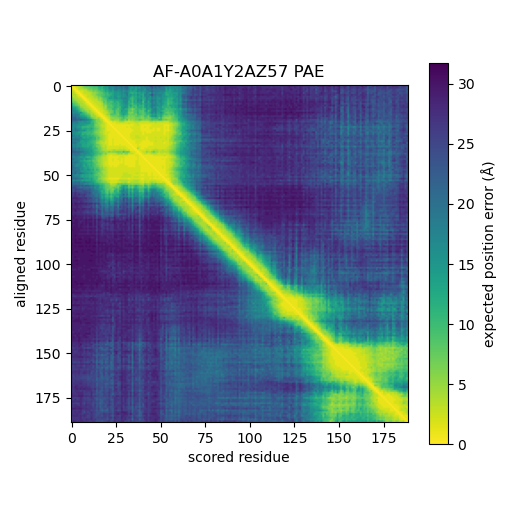1
ATOM 1447 O O . SER A 1 185 ? -7.790 -2.394 12.886 1.00 72.94 185 SER A O 1
ATOM 1449 N N . ALA A 1 186 ? -9.291 -0.723 12.807 1.00 68.25 186 ALA A N 1
ATOM 1450 C CA . ALA A 1 186 ? -8.852 -0.077 14.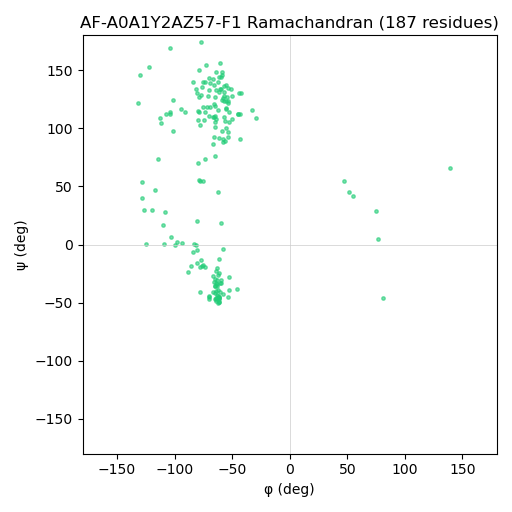050 1.00 68.25 186 ALA A CA 1
ATOM 1451 C C . ALA A 1 186 ? -8.740 -1.040 15.252 1.00 68.25 186 ALA A C 1
ATOM 1453 O O . ALA A 1 186 ? -7.905 -0.836 16.115 1.00 68.25 186 ALA A O 1
ATOM 1454 N N . VAL A 1 187 ? -9.525 -2.124 15.272 1.00 71.12 187 VAL A N 1
ATOM 1455 C CA . VAL A 1 187 ? -9.504 -3.159 16.326 1.00 71.12 187 VAL A CA 1
ATOM 1456 C C . VAL A 1 187 ? -8.271 -4.081 16.252 1.00 71.12 187 VAL A C 1
ATOM 1458 O O . VAL A 1 187 ? -7.953 -4.767 17.215 1.00 71.12 187 VAL A O 1
ATOM 1461 N N . LEU A 1 188 ? -7.600 -4.136 15.099 1.00 61.56 188 LEU A N 1
ATOM 1462 C CA . LEU A 1 188 ? -6.433 -4.988 14.828 1.00 61.56 188 LEU A CA 1
ATOM 1463 C C . LEU A 1 188 ? -5.124 -4.190 14.716 1.00 61.56 188 LEU A C 1
ATOM 1465 O O . LEU A 1 188 ? -4.093 -4.798 14.431 1.00 61.56 188 LEU A O 1
ATOM 1469 N N . ARG A 1 189 ? -5.189 -2.863 14.873 1.00 63.75 189 ARG A N 1
ATOM 1470 C CA . ARG A 1 189 ? -4.025 -1.972 14.902 1.00 63.75 189 ARG A CA 1
ATOM 1471 C C . ARG A 1 189 ? -3.393 -1.932 16.287 1.00 63.75 189 ARG A C 1
ATOM 1473 O O . ARG A 1 189 ? -4.128 -2.155 17.273 1.00 63.75 189 ARG A O 1
#

InterPro domains:
  IPR001138 Zn(2)Cys(6) fungal-type DNA-binding domain [PS00463] (22-53)
  IPR001138 Zn(2)Cys(6) fungal-type DNA-binding domain [PS50048] (22-55)
  IPR001138 Zn(2)Cys(6) fungal-type DNA-binding domain [cd00067] (18-56)
  IPR036864 Zn(2)-C6 fungal-type DNA-binding domain superfamily [SSF57701] (14-58)

Sequence (189 aa):
MNLAHYPAQQQYPQIQPKARASCLRCRNHKKKCTPRVSGACERCYSIGVDYECSHSHELITPTTPSFPLPPPPLLLNTTTTPITAPDQNKSPNTPTLADAGLNWFDRQSGSTTPPPSQPVLTQIMNAFETPLIQGDELAMEDPDLMPTREDWDLVYRYCTKNGTCRPLMVAMDGEYHVSHYFGQSAVLR

Secondary structure (DSSP, 8-state):
-----PPP-----------PPPPHHHHHTT----B-TTSSBHHHHHTT-GGG--------------PPPPPPPP---------PPPP---------TT---S-TTS---S---PPP---HHHHHHHHHHS-S---TT-----GGGSPPHHHHHHHHHHHHTTTTS--S--SS-HHHHHHHHTTS-G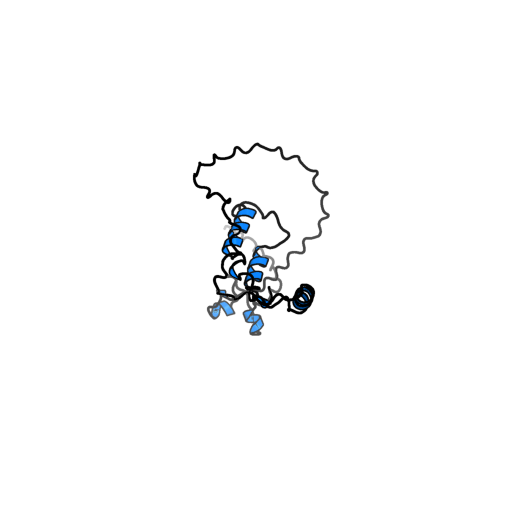GG-